Protein AF-A0A7F8RBN4-F1 (afdb_monomer_lite)

Secondary structure (DSSP, 8-state):
--SS-----B-TT-PBP-SS-GGGHHHHHHHHHH-PPPSS-HHHHHHHHHHTT-HHHHHHHHTSHHHHIIIIIIHHHHTTSTTHHHHHHHHHHHHHHHTTT-SEEEEEEEE-SSHHHHHHHHHHHHHHHHTT--EEEE----SS--HHHHHHHHHHHHHHTT-EEEEEE---TTS-GGGTTTEEEEEEE--

Foldseek 3Di:
DVPDPPDFDADPVRDGDDPDDCPLVVQVVCCVVPVDHDPPPLVVNLVVCVVVVVVVNNVVSCPDCVNVCVPPPLVVQQVQKPCSVVLLVVQVVQFVVQCVVNQKGKAKEFEDADPVSVVVCVVVVVLCVVVVHDYRYIDNGDDDDDPVSSQVVSCVVNVVVVWDKDKDFDDDPSDDPVRSVGMMMIMTGDD

Radius of gyration: 22.97 Å; chains: 1; bounding box: 67×28×57 Å

InterPro domains:
  IPR003131 Potassium channel tetramerisation-type BTB domain [PF02214] (6-57)
  IPR011333 SKP1/BTB/POZ domain superfamily [G3DSA:3.30.710.10] (1-67)
  IPR011333 SKP1/BTB/POZ domain superfamily [SSF54695] (7-66)
  IPR057890 KCTD7/14, C-terminal domain [PF25611] (72-190)

Sequence (191 aa):
MFSTSAKACMDAEGRFFIDRPGTYFGPILDYLRSERLPTHHIPEVYREAQFYAIKPLVKLLEDMPQIFGEQVARKQFLLRVPGYGENLELMVRLARAEAVAARRSMVLVCTVRTEEDAARCADALRLLEAEKRSVVKFGPWKAAPQVKDLLDCVKMDITAQGYQVYYEPYSERTLRAKYFSYFYTFVFIWW

Organism: Leptonychotes weddellii (NCBI:txid9713)

pLDDT: mean 92.1, std 8.41, range [61.09, 98.5]

Structure (mmCIF, N/CA/C/O backbone):
data_AF-A0A7F8RBN4-F1
#
_entry.id   AF-A0A7F8RBN4-F1
#
loop_
_atom_site.group_PDB
_atom_site.id
_atom_site.type_symbol
_atom_site.label_atom_id
_atom_site.label_alt_id
_atom_site.label_comp_id
_atom_site.label_asym_id
_atom_site.label_entity_id
_atom_site.label_seq_id
_atom_site.pdbx_PDB_ins_code
_atom_site.Cartn_x
_atom_site.Cartn_y
_atom_site.Cartn_z
_atom_site.occupancy
_atom_site.B_iso_or_equiv
_atom_site.auth_seq_id
_atom_site.auth_comp_id
_atom_site.auth_asym_id
_atom_site.auth_atom_id
_atom_site.pdbx_PDB_model_num
ATOM 1 N N . MET A 1 1 ? -24.147 10.450 20.726 1.00 73.31 1 MET A N 1
ATOM 2 C CA . MET A 1 1 ? -25.279 9.630 20.240 1.00 73.31 1 MET A CA 1
ATOM 3 C C . MET A 1 1 ? -26.195 9.255 21.396 1.00 73.31 1 MET A C 1
ATOM 5 O O . MET A 1 1 ? -27.271 9.817 21.460 1.00 73.31 1 MET A O 1
ATOM 9 N N . PHE A 1 2 ? -25.766 8.409 22.340 1.00 79.38 2 PHE A N 1
ATOM 10 C CA . PHE A 1 2 ? -26.646 7.898 23.410 1.00 79.38 2 PHE A CA 1
ATOM 11 C C . PHE A 1 2 ? -26.767 8.777 24.671 1.00 79.38 2 PHE A C 1
ATOM 13 O O . PHE A 1 2 ? -27.599 8.502 25.523 1.00 79.38 2 PHE A O 1
ATOM 20 N N . SER A 1 3 ? -25.955 9.829 24.802 1.00 76.31 3 SER A N 1
ATOM 21 C CA . SER A 1 3 ? -25.941 10.748 25.957 1.00 76.31 3 SER A CA 1
ATOM 22 C C . SER A 1 3 ? -26.438 12.164 25.635 1.00 76.31 3 SER A C 1
ATOM 24 O O . SER A 1 3 ? -26.505 13.023 26.506 1.00 76.31 3 SER A O 1
ATOM 26 N N . THR A 1 4 ? -26.760 12.427 24.370 1.00 65.44 4 THR A N 1
ATOM 27 C CA . THR A 1 4 ? -27.135 13.745 23.843 1.00 65.44 4 THR A CA 1
ATOM 28 C C . THR A 1 4 ? -28.563 13.699 23.316 1.00 65.44 4 THR A C 1
ATOM 30 O O . THR A 1 4 ? -28.897 12.738 22.633 1.00 65.44 4 THR A O 1
ATOM 33 N N . SER A 1 5 ? -29.356 14.763 23.501 1.00 61.09 5 SER A N 1
ATOM 34 C CA . SER A 1 5 ? -30.729 14.915 22.959 1.00 61.09 5 SER A CA 1
ATOM 35 C C . SER A 1 5 ? -30.819 14.961 21.415 1.00 61.09 5 SER A C 1
ATOM 37 O O . SER A 1 5 ? -31.846 15.351 20.855 1.00 61.09 5 SER A O 1
ATOM 39 N N . ALA A 1 6 ? -29.747 14.615 20.698 1.00 65.81 6 ALA A N 1
ATOM 40 C CA . ALA A 1 6 ? -29.763 14.526 19.246 1.00 65.81 6 ALA A CA 1
ATOM 41 C C . ALA A 1 6 ? -30.801 13.479 18.815 1.00 65.81 6 ALA A C 1
ATOM 43 O O . ALA A 1 6 ? -30.812 12.371 19.352 1.00 65.81 6 ALA A O 1
ATOM 44 N N . LYS A 1 7 ? -31.671 13.829 17.857 1.00 66.94 7 LYS A N 1
ATOM 45 C CA . LYS A 1 7 ? -32.681 12.909 17.319 1.00 66.94 7 LYS A CA 1
ATOM 46 C C . LYS A 1 7 ? -31.978 11.718 16.676 1.00 66.94 7 LYS A C 1
ATOM 48 O O . LYS A 1 7 ? -31.454 11.826 15.570 1.00 66.94 7 LYS A O 1
ATOM 53 N N . ALA A 1 8 ? -31.947 10.601 17.389 1.00 76.38 8 ALA A N 1
ATOM 54 C CA . ALA A 1 8 ? -31.508 9.342 16.829 1.00 76.38 8 ALA A CA 1
ATOM 55 C C . ALA A 1 8 ? -32.588 8.797 15.892 1.00 76.38 8 ALA A C 1
ATOM 57 O O . ALA A 1 8 ? -33.781 8.902 16.182 1.00 76.38 8 ALA A O 1
ATOM 58 N N . CYS A 1 9 ? -32.166 8.218 14.772 1.00 85.50 9 CYS A N 1
ATOM 59 C CA . CYS A 1 9 ? -33.066 7.460 13.920 1.00 85.50 9 CYS A CA 1
ATOM 60 C C . CYS A 1 9 ? -33.403 6.151 14.640 1.00 85.50 9 CYS A C 1
ATOM 62 O O . CYS A 1 9 ? -32.499 5.392 14.998 1.00 85.50 9 CYS A O 1
ATOM 64 N N . MET A 1 10 ? -34.689 5.936 14.894 1.00 89.75 10 MET A N 1
ATOM 65 C CA . MET A 1 10 ? -35.215 4.710 15.477 1.00 89.75 10 MET A CA 1
ATOM 66 C C . MET A 1 10 ? -36.243 4.103 14.533 1.00 89.75 10 MET A C 1
ATOM 68 O O . MET A 1 10 ? -36.952 4.836 13.840 1.00 89.75 10 MET A O 1
ATOM 72 N N . ASP A 1 11 ? -36.324 2.778 14.516 1.00 91.81 11 ASP A N 1
ATOM 73 C CA . ASP A 1 11 ? -37.422 2.072 13.860 1.00 91.81 11 ASP A CA 1
ATOM 74 C C . ASP A 1 11 ? -38.683 2.012 14.742 1.00 91.81 11 ASP A C 1
ATOM 76 O O . ASP A 1 11 ? -38.726 2.564 15.845 1.00 91.81 11 ASP A O 1
ATOM 80 N N . ALA A 1 12 ? -39.732 1.353 14.240 1.00 93.44 12 ALA A N 1
ATOM 81 C CA . ALA A 1 12 ? -41.009 1.210 14.939 1.00 93.44 12 ALA A CA 1
ATOM 82 C C . ALA A 1 12 ? -40.890 0.428 16.261 1.00 93.44 12 ALA A C 1
ATOM 84 O O . ALA A 1 12 ? -41.723 0.599 17.150 1.00 93.44 12 ALA A O 1
ATOM 85 N N . GLU A 1 13 ? -39.842 -0.386 16.416 1.00 94.81 13 GLU A N 1
ATOM 86 C CA . GLU A 1 13 ? -39.552 -1.140 17.636 1.00 94.81 13 GLU A CA 1
ATOM 87 C C . GLU A 1 13 ? -38.637 -0.372 18.611 1.00 94.81 13 GLU A C 1
ATOM 89 O O . GLU A 1 13 ? -38.268 -0.901 19.660 1.00 94.81 13 GLU A O 1
ATOM 94 N N . GLY A 1 14 ? -38.261 0.872 18.292 1.00 88.94 14 GLY A N 1
ATOM 95 C CA . GLY A 1 14 ? -37.404 1.709 19.134 1.00 88.94 14 GLY A CA 1
ATOM 96 C C . GLY A 1 14 ? -35.918 1.342 19.080 1.00 88.94 14 GLY A C 1
ATOM 97 O O . GLY A 1 14 ? -35.145 1.775 19.939 1.00 88.94 14 GLY A O 1
ATOM 98 N N . ARG A 1 15 ? -35.485 0.548 18.094 1.00 91.12 15 ARG A N 1
ATOM 99 C CA . ARG A 1 15 ? -34.070 0.199 17.911 1.00 91.12 15 ARG A CA 1
ATOM 100 C C . ARG A 1 15 ? -33.356 1.331 17.187 1.00 91.12 15 ARG A C 1
ATOM 102 O O . ARG A 1 15 ? -33.867 1.888 16.221 1.00 91.12 15 ARG A O 1
ATOM 109 N N . PHE A 1 16 ? -32.148 1.651 17.641 1.00 90.38 16 PHE A N 1
ATOM 110 C CA . PHE A 1 16 ? -31.315 2.677 17.023 1.00 90.38 16 PHE A CA 1
ATOM 111 C C . PHE A 1 16 ? -30.752 2.197 15.687 1.00 90.38 16 PHE A C 1
ATOM 113 O O . PHE A 1 16 ? -30.139 1.132 15.615 1.00 90.38 16 PHE A O 1
ATOM 120 N N . PHE A 1 17 ? -30.887 3.026 14.657 1.00 90.25 17 PHE A N 1
ATOM 121 C CA . PHE A 1 17 ? -30.222 2.814 13.381 1.00 90.25 17 PHE A CA 1
ATOM 122 C C . PHE A 1 17 ? -28.859 3.514 13.353 1.00 90.25 17 PHE A C 1
ATOM 124 O O . PHE A 1 17 ? -28.731 4.692 13.698 1.00 90.25 17 PHE A O 1
ATOM 131 N N . ILE A 1 18 ? -27.842 2.778 12.909 1.00 90.44 18 ILE A N 1
ATOM 132 C CA . ILE A 1 18 ? -26.495 3.281 12.645 1.00 90.44 18 ILE A CA 1
ATOM 133 C C . ILE A 1 18 ? -26.142 2.850 11.224 1.00 90.44 18 ILE A C 1
ATOM 135 O O . ILE A 1 18 ? -26.094 1.656 10.940 1.00 90.44 18 ILE A O 1
ATOM 139 N N . ASP A 1 19 ? -25.871 3.817 10.349 1.00 90.75 19 ASP A N 1
ATOM 140 C CA . ASP A 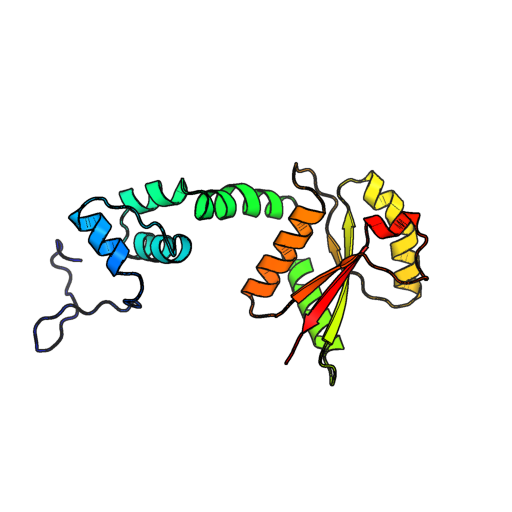1 19 ? -25.502 3.574 8.949 1.00 90.75 19 ASP A CA 1
ATOM 141 C C . ASP A 1 19 ? -24.037 3.118 8.823 1.00 90.75 19 ASP A C 1
ATOM 143 O O . ASP A 1 19 ? -23.160 3.828 8.323 1.00 90.75 19 ASP A O 1
ATOM 147 N N . ARG A 1 20 ? -23.739 1.949 9.398 1.00 91.31 20 ARG A N 1
ATOM 148 C CA . ARG A 1 20 ? -22.423 1.304 9.379 1.00 91.31 20 ARG A CA 1
ATOM 149 C C . ARG A 1 20 ? -22.557 -0.213 9.305 1.00 91.31 20 ARG A C 1
ATOM 151 O O . ARG A 1 20 ? -23.496 -0.779 9.865 1.00 91.31 20 ARG A O 1
ATOM 158 N N . PRO A 1 21 ? -21.588 -0.902 8.678 1.00 90.69 21 PRO A N 1
ATOM 159 C CA . PRO A 1 21 ? -21.547 -2.356 8.702 1.00 90.69 21 PRO A CA 1
ATOM 160 C C . PRO A 1 21 ? -21.347 -2.868 10.136 1.00 90.69 21 PRO A C 1
ATOM 162 O O . PRO A 1 21 ? -20.389 -2.506 10.817 1.00 90.69 21 PRO A O 1
ATOM 165 N N . GLY A 1 22 ? -22.231 -3.760 10.586 1.00 93.69 22 GLY A N 1
ATOM 166 C CA . GLY A 1 22 ? -22.187 -4.319 11.943 1.00 93.69 22 GLY A CA 1
ATOM 167 C C . GLY A 1 22 ? -21.024 -5.284 12.209 1.00 93.69 22 GLY A C 1
ATOM 168 O O . GLY A 1 22 ? -20.757 -5.600 13.367 1.00 93.69 22 GLY A O 1
ATOM 169 N N . THR A 1 23 ? -20.309 -5.733 11.170 1.00 96.31 23 THR A N 1
ATOM 170 C CA . THR A 1 23 ? -19.274 -6.785 11.229 1.00 96.31 23 THR A CA 1
ATOM 171 C C . THR A 1 23 ? -18.218 -6.548 12.309 1.00 96.31 23 THR A C 1
ATOM 173 O O . THR A 1 23 ? -17.830 -7.482 13.005 1.00 96.31 23 THR A O 1
ATOM 176 N N . TYR A 1 24 ? -17.777 -5.300 12.483 1.00 96.62 24 TYR A N 1
ATOM 177 C CA . TYR A 1 24 ? -16.719 -4.936 13.434 1.00 96.62 24 TYR A CA 1
ATOM 178 C C . TYR A 1 24 ? -17.238 -4.166 14.650 1.00 96.62 24 TYR A C 1
ATOM 180 O O . TYR A 1 24 ? -16.449 -3.658 15.444 1.00 96.62 24 TYR A O 1
ATOM 188 N N . PHE A 1 25 ? -18.560 -4.110 14.841 1.00 96.50 25 PHE A N 1
ATOM 189 C CA . PHE A 1 25 ? -19.148 -3.456 16.008 1.00 96.50 25 PHE A CA 1
ATOM 190 C C . PHE A 1 25 ? -19.000 -4.290 17.291 1.00 96.50 25 PHE A C 1
ATOM 192 O O . PHE A 1 25 ? -18.919 -3.728 18.378 1.00 96.50 25 PHE A O 1
ATOM 199 N N . GLY A 1 26 ? -18.897 -5.620 17.181 1.00 96.81 26 GLY A N 1
ATOM 200 C CA . GLY A 1 26 ? -18.664 -6.509 18.329 1.00 96.81 26 GLY A CA 1
ATOM 201 C C . GLY A 1 26 ? -17.418 -6.126 19.144 1.00 96.81 26 GLY A C 1
ATOM 202 O O . GLY A 1 26 ? -17.557 -5.802 20.320 1.00 96.81 26 GLY A O 1
ATOM 203 N N . PRO A 1 27 ? -16.223 -6.049 18.526 1.00 97.19 27 PRO A N 1
ATOM 204 C CA . PRO A 1 27 ? -15.009 -5.596 19.210 1.00 97.19 27 PRO A CA 1
ATOM 205 C C . PRO A 1 27 ? -15.109 -4.189 19.817 1.00 97.19 27 PRO A C 1
ATOM 207 O O . PRO A 1 27 ? -14.557 -3.938 20.887 1.00 97.19 27 PRO A O 1
ATOM 210 N N . ILE A 1 28 ? -15.835 -3.274 19.163 1.00 97.62 28 ILE A N 1
ATOM 211 C CA . ILE A 1 28 ? -16.102 -1.933 19.705 1.00 97.62 28 ILE A CA 1
ATOM 212 C C . ILE A 1 28 ? -16.901 -2.035 21.007 1.00 97.62 28 ILE A C 1
ATOM 214 O O . ILE A 1 28 ? -16.567 -1.394 22.003 1.00 97.62 28 ILE A O 1
ATOM 218 N N . LEU A 1 29 ? -17.943 -2.861 21.011 1.00 96.94 29 LEU A N 1
ATOM 219 C CA . LEU A 1 29 ? -18.803 -3.062 22.166 1.00 96.94 29 LEU A CA 1
ATOM 220 C C . LEU A 1 29 ? -18.076 -3.774 23.315 1.00 96.94 29 LEU A C 1
ATOM 222 O O . LEU A 1 29 ? -18.268 -3.403 24.472 1.00 96.94 29 LEU A O 1
ATOM 226 N N . ASP A 1 30 ? -17.219 -4.748 23.010 1.00 97.81 30 ASP A N 1
ATOM 227 C CA . ASP A 1 30 ? -16.403 -5.449 24.007 1.00 97.81 30 ASP A CA 1
ATOM 228 C C . ASP A 1 30 ? -15.430 -4.499 24.711 1.00 97.81 30 ASP A C 1
ATOM 230 O O . ASP A 1 30 ? -15.314 -4.538 25.941 1.00 97.81 30 ASP A O 1
ATOM 234 N N . TYR A 1 31 ? -14.799 -3.592 23.959 1.00 98.06 31 TYR A N 1
ATOM 235 C CA . TYR A 1 31 ? -13.970 -2.538 24.535 1.00 98.06 31 TYR A CA 1
ATOM 236 C C . TYR A 1 31 ? -14.783 -1.608 25.443 1.00 98.06 31 TYR A C 1
ATOM 238 O O . TYR A 1 31 ? -14.384 -1.352 26.574 1.00 98.06 31 TYR A O 1
ATOM 246 N N . LEU A 1 32 ? -15.956 -1.144 24.999 1.00 96.81 32 LEU A N 1
ATOM 247 C CA . LEU A 1 32 ? -16.808 -0.261 25.808 1.00 96.81 32 LEU A CA 1
ATOM 248 C C . LEU A 1 32 ? -17.330 -0.929 27.092 1.00 96.81 32 LEU A C 1
ATOM 250 O O . LEU A 1 32 ? -17.622 -0.234 28.062 1.00 96.81 32 LEU A O 1
ATOM 254 N N . ARG A 1 33 ? -17.473 -2.260 27.100 1.00 97.38 33 ARG A N 1
ATOM 255 C CA . ARG A 1 33 ? -17.970 -3.030 28.253 1.00 97.38 33 ARG A CA 1
ATOM 256 C C . ARG A 1 33 ? -16.884 -3.461 29.229 1.00 97.38 33 ARG A C 1
ATOM 258 O O . ARG A 1 33 ? -17.168 -3.586 30.415 1.00 97.38 33 ARG A O 1
ATOM 265 N N . SER A 1 34 ? -15.697 -3.784 28.724 1.00 97.31 34 SER A N 1
ATOM 266 C CA . SER A 1 34 ? -14.679 -4.520 29.487 1.00 97.31 34 SER A CA 1
ATOM 267 C C . SER A 1 34 ? -13.247 -4.049 29.248 1.00 97.31 34 SER A C 1
ATOM 269 O O . SER A 1 34 ? -12.316 -4.681 29.735 1.00 97.31 34 SER A O 1
ATOM 271 N N . GLU A 1 35 ? -13.061 -2.988 28.458 1.00 96.50 35 GLU A N 1
ATOM 272 C CA . GLU A 1 35 ? -11.758 -2.479 28.005 1.00 96.50 35 GLU A CA 1
ATOM 273 C C . GLU A 1 35 ? -10.917 -3.519 27.241 1.00 96.50 35 GLU A C 1
ATOM 275 O O . GLU A 1 35 ? -9.729 -3.326 26.983 1.00 96.50 35 GLU A O 1
ATOM 280 N N . ARG A 1 36 ? -11.541 -4.624 26.811 1.00 97.00 36 ARG A N 1
ATOM 281 C CA . ARG A 1 36 ? -10.884 -5.676 26.040 1.00 97.00 36 ARG A CA 1
ATOM 282 C C . ARG A 1 36 ? -10.507 -5.164 24.653 1.00 97.00 36 ARG A C 1
ATOM 284 O O . ARG A 1 36 ? -11.360 -4.726 23.884 1.00 97.00 36 ARG A O 1
ATOM 291 N N . LEU A 1 37 ? -9.224 -5.275 24.321 1.00 96.88 37 LEU A N 1
ATOM 292 C CA . LEU A 1 37 ? -8.701 -4.891 23.014 1.00 96.88 37 LEU A CA 1
ATOM 293 C C . LEU A 1 37 ? -8.951 -5.971 21.946 1.00 96.88 37 LEU A C 1
ATOM 295 O O . LEU A 1 37 ? -8.924 -7.167 22.261 1.00 96.88 37 LEU A O 1
ATOM 299 N N . PRO A 1 38 ? -9.165 -5.574 20.677 1.00 96.25 38 PRO A N 1
ATOM 300 C CA . PRO A 1 38 ? -9.261 -6.517 19.572 1.00 96.25 38 PRO A CA 1
ATOM 301 C C . PRO A 1 38 ? -7.915 -7.212 19.331 1.00 96.25 38 PRO A C 1
ATOM 303 O O . PRO A 1 38 ? -6.857 -6.596 19.431 1.00 96.25 38 PRO A O 1
ATOM 306 N N . THR A 1 39 ? -7.957 -8.491 18.960 1.00 94.81 39 THR A N 1
ATOM 307 C CA . THR A 1 39 ? -6.771 -9.279 18.561 1.00 94.81 39 THR A CA 1
ATOM 308 C C . THR A 1 39 ? -6.746 -9.604 17.067 1.00 94.81 39 THR A C 1
ATOM 310 O O . THR A 1 39 ? -5.746 -10.095 16.549 1.00 94.81 39 THR A O 1
ATOM 313 N N . HIS A 1 40 ? -7.841 -9.324 16.362 1.00 94.81 40 HIS A N 1
ATOM 314 C CA . HIS A 1 40 ? -8.027 -9.582 14.938 1.00 94.81 40 HIS A CA 1
ATOM 315 C C . HIS A 1 40 ? -8.669 -8.362 14.280 1.00 94.81 40 HIS A C 1
ATOM 317 O O . HIS A 1 40 ? -9.310 -7.562 14.959 1.00 94.81 40 HIS A O 1
ATOM 323 N N . HIS A 1 41 ? -8.510 -8.238 12.960 1.00 96.00 41 HIS A N 1
ATOM 324 C CA . HIS A 1 41 ? -9.122 -7.162 12.169 1.00 96.00 41 HIS A CA 1
ATOM 325 C C . HIS A 1 41 ? -8.806 -5.753 12.704 1.00 96.00 41 HIS A C 1
ATOM 327 O O . HIS A 1 41 ? -9.662 -4.871 12.748 1.00 96.00 41 HIS A O 1
ATOM 333 N N . ILE A 1 42 ? -7.567 -5.555 13.170 1.00 97.19 42 ILE A N 1
ATOM 334 C CA . ILE A 1 42 ? -7.120 -4.304 13.797 1.00 97.19 42 ILE A CA 1
ATOM 335 C C . ILE A 1 42 ? -7.363 -3.086 12.886 1.00 97.19 42 ILE A C 1
ATOM 337 O O . ILE A 1 42 ? -7.932 -2.109 13.374 1.00 97.19 42 ILE A O 1
ATOM 341 N N . PRO A 1 43 ? -7.024 -3.112 11.576 1.00 96.38 43 PRO A N 1
ATOM 342 C CA . PRO A 1 43 ? -7.296 -1.982 10.684 1.00 96.38 43 PRO A CA 1
ATOM 343 C C . PRO A 1 43 ? -8.787 -1.663 10.531 1.00 96.38 43 PRO A C 1
ATOM 345 O O . PRO A 1 43 ? -9.174 -0.499 10.428 1.00 96.38 43 PRO A O 1
ATOM 348 N N . GLU A 1 44 ? -9.645 -2.679 10.502 1.00 96.94 44 GLU A N 1
ATOM 349 C CA . GLU A 1 44 ? -11.091 -2.512 10.406 1.00 96.94 44 GLU A CA 1
ATOM 350 C C . GLU A 1 44 ? -11.679 -1.934 11.693 1.00 96.94 44 GLU A C 1
ATOM 352 O O . GLU A 1 44 ? -12.406 -0.942 11.642 1.00 96.94 44 GLU A O 1
ATOM 357 N N . VAL A 1 45 ? -11.304 -2.489 12.848 1.00 97.62 45 VAL A N 1
ATOM 358 C CA . VAL A 1 45 ? -11.753 -1.993 14.155 1.00 97.62 45 VAL A CA 1
ATOM 359 C C . VAL A 1 45 ? -11.242 -0.574 14.407 1.00 97.62 45 VAL A C 1
ATOM 361 O O . VAL A 1 45 ? -11.984 0.246 14.939 1.00 97.62 45 VAL A O 1
ATOM 364 N N . TYR A 1 46 ? -10.025 -0.239 13.969 1.00 97.69 46 TYR A N 1
ATOM 365 C CA . TYR A 1 46 ? -9.495 1.123 14.045 1.00 97.69 46 TYR A CA 1
ATOM 366 C C . TYR A 1 46 ? -10.370 2.129 13.284 1.00 97.69 46 TYR A C 1
ATOM 368 O O . TYR A 1 46 ? -10.735 3.164 13.843 1.00 97.69 46 TYR A O 1
ATOM 376 N N . ARG A 1 47 ? -10.791 1.800 12.052 1.00 97.00 47 ARG A N 1
ATOM 377 C CA . ARG A 1 47 ? -11.710 2.645 11.265 1.00 97.00 47 ARG A CA 1
ATOM 378 C C . ARG A 1 47 ? -13.059 2.837 11.958 1.00 97.00 47 ARG A C 1
ATOM 380 O O . ARG A 1 47 ? -13.586 3.948 11.971 1.00 97.00 47 ARG A O 1
ATOM 387 N N . GLU A 1 48 ? -13.613 1.783 12.556 1.00 97.38 48 GLU A N 1
ATOM 388 C CA . GLU A 1 48 ? -14.851 1.903 13.332 1.00 97.38 48 GLU A CA 1
ATOM 389 C C . GLU A 1 48 ? -14.652 2.741 14.604 1.00 97.38 48 GLU A C 1
ATOM 391 O O . GLU A 1 48 ? -15.458 3.624 14.889 1.00 97.38 48 GLU A O 1
ATOM 396 N N . ALA A 1 49 ? -13.559 2.548 15.345 1.00 97.38 49 ALA A N 1
ATOM 397 C CA . ALA A 1 49 ? -13.260 3.321 16.551 1.00 97.38 49 ALA A CA 1
ATOM 398 C C . ALA A 1 49 ? -13.127 4.825 16.255 1.00 97.38 49 ALA A C 1
ATOM 400 O O . ALA A 1 49 ? -13.605 5.651 17.038 1.00 97.38 49 ALA A O 1
ATOM 401 N N . GLN A 1 50 ? -12.532 5.180 15.109 1.00 96.94 50 GLN A N 1
ATOM 402 C CA . GLN A 1 50 ? -12.482 6.556 14.612 1.00 96.94 50 GLN A CA 1
ATOM 403 C C . GLN A 1 50 ? -13.881 7.093 14.288 1.00 96.94 50 GLN A C 1
ATOM 405 O O . GLN A 1 50 ? -14.220 8.191 14.727 1.00 96.94 50 GLN A O 1
ATOM 410 N N . PHE A 1 51 ? -14.706 6.314 13.578 1.00 95.31 51 PHE A N 1
ATOM 411 C CA . PHE A 1 51 ? -16.082 6.695 13.242 1.00 95.31 51 PHE A CA 1
ATOM 412 C C . PHE A 1 51 ? -16.927 6.974 14.495 1.00 95.31 51 PHE A C 1
ATOM 414 O O . PHE A 1 51 ? -17.580 8.012 14.588 1.00 95.31 51 PHE A O 1
ATOM 421 N N . TYR A 1 52 ? -16.867 6.089 15.493 1.00 94.56 52 TYR A N 1
ATOM 422 C CA . TYR A 1 52 ? -17.570 6.261 16.770 1.00 94.56 52 TYR A CA 1
ATOM 423 C C . TYR A 1 52 ? -16.893 7.270 17.715 1.00 94.56 52 TYR A C 1
ATOM 425 O O . TYR A 1 52 ? -17.390 7.506 18.817 1.00 94.56 52 TYR A O 1
ATOM 433 N N . ALA A 1 53 ? -15.771 7.868 17.301 1.00 95.19 53 ALA A N 1
ATOM 434 C CA . ALA A 1 53 ? -14.977 8.822 18.070 1.00 95.19 53 ALA A CA 1
ATOM 435 C C . ALA A 1 53 ? -14.549 8.311 19.464 1.00 95.19 53 ALA A C 1
ATOM 437 O O . ALA A 1 53 ? -14.465 9.082 20.427 1.00 95.19 53 ALA A O 1
ATOM 438 N N . ILE A 1 54 ? -14.228 7.018 19.582 1.00 96.56 54 ILE A N 1
ATOM 439 C CA . ILE A 1 54 ? -13.784 6.383 20.833 1.00 96.56 54 ILE A CA 1
ATOM 440 C C . ILE A 1 54 ? -12.288 6.654 21.018 1.00 96.56 54 ILE A C 1
ATOM 442 O O . ILE A 1 54 ? -11.436 5.794 20.805 1.00 96.56 54 ILE A O 1
ATOM 446 N N . LYS A 1 55 ? -11.960 7.895 21.396 1.00 97.12 55 LYS A N 1
ATOM 447 C CA . LYS A 1 55 ? -10.575 8.393 21.472 1.00 97.12 55 LYS A CA 1
ATOM 448 C C . LYS A 1 55 ? -9.614 7.492 22.270 1.00 97.12 55 LYS A C 1
ATOM 450 O O . LYS A 1 55 ? -8.492 7.322 21.800 1.00 97.12 55 LYS A O 1
ATOM 455 N N . PRO A 1 56 ? -9.989 6.920 23.434 1.00 97.75 56 PRO A N 1
ATOM 456 C CA . PRO A 1 56 ? -9.093 6.026 24.170 1.00 97.75 56 PRO A CA 1
ATOM 457 C C . PRO A 1 56 ? -8.719 4.768 23.375 1.00 97.75 56 PRO A C 1
ATOM 459 O O . PRO A 1 56 ? -7.542 4.430 23.297 1.00 97.75 56 PRO A O 1
ATOM 462 N N . LEU A 1 57 ? -9.691 4.138 22.706 1.00 97.94 57 LEU A N 1
ATOM 463 C CA . LEU A 1 57 ? -9.443 2.974 21.854 1.00 97.94 57 LEU A CA 1
ATOM 464 C C . LEU A 1 57 ? -8.583 3.341 20.646 1.00 97.94 57 LEU A C 1
ATOM 466 O O . LEU A 1 57 ? -7.626 2.640 20.353 1.00 97.94 57 LEU A O 1
ATOM 470 N N . VAL A 1 58 ? -8.889 4.456 19.973 1.00 98.06 58 VAL A N 1
ATOM 471 C CA . VAL A 1 58 ? -8.115 4.942 18.817 1.00 98.06 58 VAL A CA 1
ATOM 472 C C . VAL A 1 58 ? -6.629 5.057 19.164 1.00 98.06 58 VAL A C 1
ATOM 474 O O . VAL A 1 58 ? -5.807 4.522 18.428 1.00 98.06 58 VAL A O 1
ATOM 477 N N . LYS A 1 59 ? -6.293 5.656 20.314 1.00 97.62 59 LYS A N 1
ATOM 478 C CA . LYS A 1 59 ? -4.900 5.781 20.774 1.00 97.62 59 LYS A CA 1
ATOM 479 C C . LYS A 1 59 ? -4.236 4.426 21.020 1.00 97.62 59 LYS A C 1
ATOM 481 O O . LYS A 1 59 ? -3.125 4.203 20.566 1.00 97.62 59 LYS A O 1
ATOM 486 N N . LEU A 1 60 ? -4.928 3.505 21.695 1.00 97.69 60 LEU A N 1
ATOM 487 C CA . LEU A 1 60 ? -4.395 2.162 21.959 1.00 97.69 60 LEU A CA 1
ATOM 488 C C . LEU A 1 60 ? -4.146 1.375 20.666 1.00 97.69 60 LEU A C 1
ATOM 490 O O . LEU A 1 60 ? -3.188 0.613 20.579 1.00 97.69 60 LEU A O 1
ATOM 494 N N . LEU A 1 61 ? -5.005 1.554 19.660 1.00 97.69 61 LEU A N 1
ATOM 495 C CA . LEU A 1 61 ? -4.849 0.915 18.357 1.00 97.69 61 LEU A CA 1
ATOM 496 C C . LEU A 1 61 ? -3.735 1.558 17.523 1.00 97.69 61 LEU A C 1
ATOM 498 O O . LEU A 1 61 ? -3.073 0.840 16.783 1.00 97.69 61 LEU A O 1
ATOM 502 N N . GLU A 1 62 ? -3.495 2.867 17.648 1.00 96.50 62 GLU A N 1
ATOM 503 C CA . GLU A 1 62 ? -2.387 3.567 16.975 1.00 96.50 62 GLU A CA 1
ATOM 504 C C . GLU A 1 62 ? -1.015 3.024 17.370 1.00 96.50 62 GLU A C 1
ATOM 506 O O . GLU A 1 62 ? -0.127 2.966 16.520 1.00 96.50 62 GLU A O 1
ATOM 511 N N . ASP A 1 63 ? -0.875 2.553 18.608 1.00 95.69 63 ASP A N 1
ATOM 512 C CA . ASP A 1 63 ? 0.347 1.924 19.112 1.00 95.69 63 ASP A CA 1
ATOM 513 C C . ASP A 1 63 ? 0.495 0.453 18.674 1.00 95.69 63 ASP A C 1
ATOM 515 O O . ASP A 1 63 ? 1.563 -0.145 18.829 1.00 95.69 63 ASP A O 1
ATOM 519 N N . MET A 1 64 ? -0.551 -0.163 18.105 1.00 95.81 64 MET A N 1
A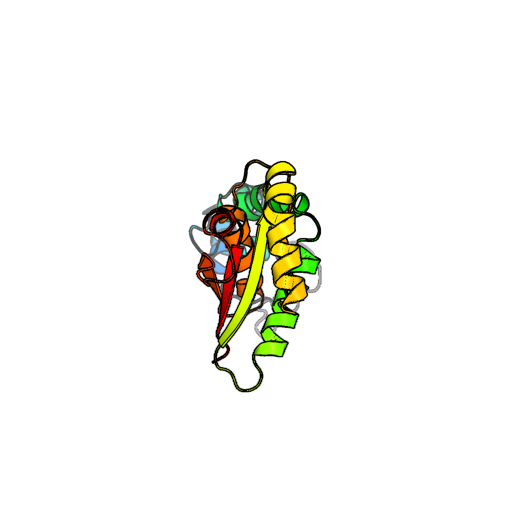TOM 520 C CA . MET A 1 64 ? -0.464 -1.545 17.634 1.00 95.81 64 MET A CA 1
ATOM 521 C C . MET A 1 64 ? 0.380 -1.647 16.355 1.00 95.81 64 MET A C 1
ATOM 523 O O . MET A 1 64 ? 0.248 -0.801 15.463 1.00 95.81 64 MET A O 1
ATOM 527 N N . PRO A 1 65 ? 1.184 -2.719 16.187 1.00 94.50 65 PRO A N 1
ATOM 528 C CA . PRO A 1 65 ? 2.121 -2.852 15.070 1.00 94.50 65 PRO A CA 1
ATOM 529 C C . PRO A 1 65 ? 1.505 -2.644 13.682 1.00 94.50 65 PRO A C 1
ATOM 531 O O . PRO A 1 65 ? 2.153 -2.080 12.804 1.00 94.50 65 PRO A O 1
ATOM 534 N N . GLN A 1 66 ? 0.258 -3.073 13.473 1.00 94.19 66 GLN A N 1
ATOM 535 C CA . GLN A 1 66 ? -0.437 -2.960 12.190 1.00 94.19 66 GLN A CA 1
ATOM 536 C C . GLN A 1 66 ? -0.770 -1.505 11.834 1.00 94.19 66 GLN A C 1
ATOM 538 O O . GLN A 1 66 ? -0.676 -1.130 10.668 1.00 94.19 66 GLN A O 1
ATOM 543 N N . ILE A 1 67 ? -1.155 -0.687 12.818 1.00 96.06 67 ILE A N 1
ATOM 544 C CA . ILE A 1 67 ? -1.505 0.721 12.592 1.00 96.06 67 ILE A CA 1
ATOM 545 C C . ILE A 1 67 ? -0.246 1.577 12.619 1.00 96.06 67 ILE A C 1
ATOM 547 O O . ILE A 1 67 ? -0.017 2.342 11.683 1.00 96.06 67 ILE A O 1
ATOM 551 N N . PHE A 1 68 ? 0.606 1.399 13.630 1.00 95.31 68 PHE A N 1
ATOM 552 C CA . PHE A 1 68 ? 1.875 2.109 13.739 1.00 95.31 68 PHE A CA 1
ATOM 553 C C . PHE A 1 68 ? 2.766 1.856 12.517 1.00 95.31 68 PHE A C 1
ATOM 555 O O . PHE A 1 68 ? 3.269 2.790 11.889 1.00 95.31 68 PHE A O 1
ATOM 562 N N . GLY A 1 69 ? 2.933 0.585 12.141 1.00 94.75 69 GLY A N 1
ATOM 563 C CA . GLY A 1 69 ? 3.753 0.181 11.003 1.00 94.75 69 GLY A CA 1
ATOM 564 C C . GLY A 1 69 ? 3.267 0.793 9.691 1.00 94.75 69 GLY A C 1
ATOM 565 O O . GLY A 1 69 ? 4.079 1.283 8.911 1.00 94.75 69 GLY A O 1
ATOM 566 N N . GLU A 1 70 ? 1.954 0.847 9.468 1.00 94.38 70 GLU A N 1
ATOM 567 C CA . GLU A 1 70 ? 1.381 1.472 8.274 1.00 94.38 70 GLU A CA 1
ATOM 568 C C . GLU A 1 70 ? 1.514 3.002 8.304 1.00 94.38 70 GLU A C 1
ATOM 570 O O . GLU A 1 70 ? 2.052 3.607 7.376 1.00 94.38 70 GLU A O 1
ATOM 575 N N . GLN A 1 71 ? 1.031 3.646 9.370 1.00 90.56 71 GLN A N 1
ATOM 576 C CA . GLN A 1 71 ? 0.881 5.102 9.426 1.00 90.56 71 GLN A CA 1
ATOM 577 C C . GLN A 1 71 ? 2.204 5.833 9.658 1.00 90.56 71 GLN A C 1
ATOM 579 O O . GLN A 1 71 ? 2.419 6.911 9.102 1.00 90.56 71 GLN A O 1
ATOM 584 N N . VAL A 1 72 ? 3.089 5.257 10.472 1.00 92.50 72 VAL A N 1
ATOM 585 C CA . VAL A 1 72 ? 4.322 5.915 10.916 1.00 92.50 72 VAL A CA 1
ATOM 586 C C . VAL A 1 72 ? 5.535 5.371 10.182 1.00 92.50 72 VAL A C 1
ATOM 588 O O . VAL A 1 72 ? 6.351 6.160 9.723 1.00 92.50 72 VAL A O 1
ATOM 591 N N . ALA A 1 73 ? 5.680 4.054 10.028 1.00 92.44 73 ALA A N 1
ATOM 592 C CA . ALA A 1 73 ? 6.870 3.509 9.373 1.00 92.44 73 ALA A CA 1
ATOM 593 C C . ALA A 1 73 ? 6.749 3.555 7.840 1.00 92.44 73 ALA A C 1
ATOM 595 O O . ALA A 1 73 ? 7.516 4.258 7.174 1.00 92.44 73 ALA A O 1
ATOM 596 N N . ARG A 1 74 ? 5.765 2.847 7.270 1.00 95.81 74 ARG A N 1
ATOM 597 C CA . ARG A 1 74 ? 5.624 2.673 5.818 1.00 95.81 74 ARG A CA 1
ATOM 598 C C . ARG A 1 74 ? 5.316 3.990 5.118 1.00 95.81 74 ARG A C 1
ATOM 600 O O . ARG A 1 74 ? 6.058 4.381 4.223 1.00 95.81 74 ARG A O 1
ATOM 607 N N . LYS A 1 75 ? 4.290 4.729 5.549 1.00 94.06 75 LYS A N 1
ATOM 608 C CA . LYS A 1 75 ? 3.931 6.005 4.902 1.00 94.06 75 LYS A CA 1
ATOM 609 C C . LYS A 1 75 ? 5.046 7.049 4.959 1.00 94.06 75 LYS A C 1
ATOM 611 O O . LYS A 1 75 ? 5.296 7.707 3.953 1.00 94.06 75 LYS A O 1
ATOM 616 N N . GLN A 1 76 ? 5.762 7.175 6.079 1.00 94.38 76 GLN A N 1
ATOM 617 C CA . GLN A 1 76 ? 6.903 8.101 6.163 1.00 94.38 76 GLN A CA 1
ATOM 618 C C . GLN A 1 76 ? 8.047 7.699 5.234 1.00 94.38 76 GLN A C 1
ATOM 620 O O . GLN A 1 76 ? 8.735 8.567 4.697 1.00 94.38 76 GLN A O 1
ATOM 625 N N . PHE A 1 77 ? 8.254 6.398 5.027 1.00 95.19 77 PHE A N 1
ATOM 626 C CA . PHE A 1 77 ? 9.185 5.918 4.016 1.00 95.19 77 PHE A CA 1
ATOM 627 C C . PHE A 1 77 ? 8.723 6.296 2.603 1.00 95.19 77 PHE A C 1
ATOM 629 O O . PHE A 1 77 ? 9.499 6.903 1.868 1.00 95.19 77 PHE A O 1
ATOM 636 N N . LEU A 1 78 ? 7.470 6.007 2.245 1.00 96.25 78 LEU A N 1
ATOM 637 C CA . LEU A 1 78 ? 6.936 6.268 0.904 1.00 96.25 78 LEU A CA 1
ATOM 638 C C . LEU A 1 78 ? 6.962 7.752 0.523 1.00 96.25 78 LEU A C 1
ATOM 640 O O . LEU A 1 78 ? 7.279 8.078 -0.615 1.00 96.25 78 LEU A O 1
ATOM 644 N N . LEU A 1 79 ? 6.744 8.658 1.482 1.00 95.06 79 LEU A N 1
ATOM 645 C CA . LEU A 1 79 ? 6.890 10.107 1.272 1.00 95.06 79 LEU A CA 1
ATOM 646 C C . LEU A 1 79 ? 8.314 10.532 0.869 1.00 95.06 79 LEU A C 1
ATOM 648 O O . LEU A 1 79 ? 8.502 11.617 0.326 1.00 95.06 79 LEU A O 1
ATOM 652 N N . ARG A 1 80 ? 9.326 9.701 1.142 1.00 95.25 80 ARG A N 1
ATOM 653 C CA . ARG A 1 80 ? 10.728 9.944 0.766 1.00 95.25 80 ARG A CA 1
ATOM 654 C C . ARG A 1 80 ? 11.121 9.266 -0.544 1.00 95.25 80 ARG A C 1
ATOM 656 O O . ARG A 1 80 ? 12.270 9.410 -0.958 1.00 95.25 80 ARG A O 1
ATOM 663 N N . VAL A 1 81 ? 10.214 8.514 -1.168 1.00 96.69 81 VAL A N 1
ATOM 664 C CA . VAL A 1 81 ? 10.428 7.884 -2.472 1.00 96.69 81 VAL A CA 1
ATOM 665 C C . VAL A 1 81 ? 9.881 8.829 -3.548 1.00 96.69 81 VAL A C 1
ATOM 667 O O . VAL A 1 81 ? 8.669 9.042 -3.606 1.00 96.69 81 VAL A O 1
ATOM 670 N N . PRO A 1 82 ? 10.738 9.417 -4.403 1.00 96.38 82 PRO A N 1
ATOM 671 C CA . PRO A 1 82 ? 10.294 10.378 -5.407 1.00 96.38 82 PRO A CA 1
ATOM 672 C C . PRO A 1 82 ? 9.271 9.777 -6.372 1.00 96.38 82 PRO A C 1
ATOM 674 O O . PRO A 1 82 ? 9.477 8.681 -6.898 1.00 96.38 82 PRO A O 1
ATOM 677 N N . GLY A 1 83 ? 8.183 10.513 -6.607 1.00 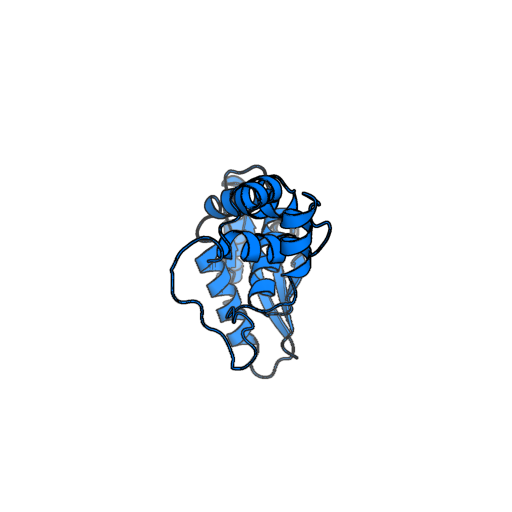96.94 83 GLY A N 1
ATOM 678 C CA . GLY A 1 83 ? 7.151 10.152 -7.579 1.00 96.94 83 GLY A CA 1
ATOM 679 C C . GLY A 1 83 ? 6.409 8.850 -7.266 1.00 96.94 83 GLY A C 1
ATOM 680 O O . GLY A 1 83 ? 5.932 8.200 -8.188 1.00 96.94 83 GLY A O 1
ATOM 681 N N . TYR A 1 84 ? 6.377 8.394 -6.006 1.00 97.88 84 TYR A N 1
ATOM 682 C CA . TYR A 1 84 ? 5.841 7.071 -5.666 1.00 97.88 84 TYR A CA 1
ATOM 683 C C . TYR A 1 84 ? 4.411 6.847 -6.185 1.00 97.88 84 TYR A C 1
ATOM 685 O O . TYR A 1 84 ? 4.143 5.825 -6.815 1.00 97.88 84 TYR A O 1
ATOM 693 N N . GLY A 1 85 ? 3.507 7.806 -5.955 1.00 97.69 85 GLY A N 1
ATOM 694 C CA . GLY A 1 85 ? 2.112 7.705 -6.390 1.00 97.69 85 GLY A CA 1
ATOM 695 C C . GLY A 1 85 ? 1.973 7.741 -7.911 1.00 97.69 85 GLY A C 1
ATOM 696 O O . GLY A 1 85 ? 1.306 6.890 -8.495 1.00 97.69 85 GLY A O 1
ATOM 697 N N . GLU A 1 86 ? 2.669 8.668 -8.565 1.00 98.25 86 GLU A N 1
ATOM 698 C CA . GLU A 1 86 ? 2.673 8.818 -10.021 1.00 98.25 86 GLU A CA 1
ATOM 699 C C . GLU A 1 86 ? 3.234 7.569 -10.712 1.00 98.25 86 GLU A C 1
ATOM 701 O O . GLU A 1 86 ? 2.698 7.106 -11.720 1.00 98.25 86 GLU A O 1
ATOM 706 N N . ASN A 1 87 ? 4.282 6.978 -10.138 1.00 98.25 87 ASN A N 1
ATOM 707 C CA . ASN A 1 87 ? 4.883 5.746 -10.624 1.00 98.25 87 ASN A CA 1
ATOM 708 C C . ASN A 1 87 ? 3.938 4.551 -10.461 1.00 98.25 87 ASN A C 1
ATOM 710 O O . ASN A 1 87 ? 3.831 3.745 -11.384 1.00 98.25 87 ASN A O 1
ATOM 714 N N . LEU A 1 88 ? 3.211 4.445 -9.342 1.00 98.00 88 LEU A N 1
ATOM 715 C CA . LEU A 1 88 ? 2.175 3.421 -9.168 1.00 98.00 88 LEU A CA 1
ATOM 716 C C . LEU A 1 88 ? 1.076 3.538 -10.228 1.00 98.00 88 LEU A C 1
ATOM 718 O O . LEU A 1 88 ? 0.690 2.538 -10.837 1.00 98.00 88 LEU A O 1
ATOM 722 N N . GLU A 1 89 ? 0.586 4.752 -10.482 1.00 98.00 89 GLU A N 1
ATOM 723 C CA . GLU A 1 89 ? -0.405 4.983 -11.532 1.00 98.00 89 GLU A CA 1
ATOM 724 C C . GLU A 1 89 ? 0.132 4.609 -12.914 1.00 98.00 89 GLU A C 1
ATOM 726 O O . GLU A 1 89 ? -0.570 3.963 -13.697 1.00 98.00 89 GLU A O 1
ATOM 731 N N . LEU A 1 90 ? 1.375 4.991 -13.217 1.00 98.00 90 LEU A N 1
ATOM 732 C CA . LEU A 1 90 ? 2.025 4.650 -14.476 1.00 98.00 90 LEU A CA 1
ATOM 733 C C . LEU A 1 90 ? 2.146 3.132 -14.646 1.00 98.00 90 LEU A C 1
ATOM 735 O O . LEU A 1 90 ? 1.808 2.624 -15.715 1.00 98.00 90 LEU A O 1
ATOM 739 N N . MET A 1 91 ? 2.543 2.400 -13.598 1.00 98.06 91 MET A N 1
ATOM 740 C CA . MET A 1 91 ? 2.586 0.934 -13.630 1.00 98.06 91 MET A CA 1
ATOM 741 C C . MET A 1 91 ? 1.226 0.346 -13.999 1.00 98.06 91 MET A C 1
ATOM 743 O O . MET A 1 91 ? 1.137 -0.474 -14.908 1.00 98.06 91 MET A O 1
ATOM 747 N N . VAL A 1 92 ? 0.155 0.785 -13.335 1.00 97.75 92 VAL A N 1
ATOM 748 C CA . VAL A 1 92 ? -1.200 0.285 -13.604 1.00 97.75 92 VAL A CA 1
ATOM 749 C C . VAL A 1 92 ? -1.641 0.606 -15.036 1.00 97.75 92 VAL A C 1
ATOM 751 O O . VAL A 1 92 ? -2.245 -0.239 -15.698 1.00 97.75 92 VAL A O 1
ATOM 754 N N . ARG A 1 93 ? -1.331 1.804 -15.547 1.00 97.31 93 ARG A N 1
ATOM 755 C CA . ARG A 1 93 ? -1.656 2.192 -16.931 1.00 97.31 93 ARG A CA 1
ATOM 756 C C . ARG A 1 93 ? -0.933 1.313 -17.951 1.00 97.31 93 ARG A C 1
ATOM 758 O O . ARG A 1 93 ? -1.588 0.814 -18.865 1.00 97.31 93 ARG A O 1
ATOM 765 N N . LEU A 1 94 ? 0.371 1.088 -17.776 1.00 96.56 94 LEU A N 1
ATOM 766 C CA . LEU A 1 94 ? 1.164 0.208 -18.641 1.00 96.56 94 LEU A CA 1
ATOM 767 C C . LEU A 1 94 ? 0.638 -1.231 -18.596 1.00 96.56 94 LEU A C 1
ATOM 769 O O . LEU A 1 94 ? 0.358 -1.819 -19.638 1.00 96.56 94 LEU A O 1
ATOM 773 N N . ALA A 1 95 ? 0.390 -1.756 -17.393 1.00 96.75 95 ALA A N 1
ATOM 774 C CA . ALA A 1 95 ? -0.130 -3.105 -17.209 1.00 96.75 95 ALA A CA 1
ATOM 775 C C . ALA A 1 95 ? -1.468 -3.314 -17.933 1.00 96.75 95 ALA A C 1
ATOM 777 O O . ALA A 1 95 ? -1.670 -4.357 -18.552 1.00 96.75 95 ALA A O 1
ATOM 778 N N . ARG A 1 96 ? -2.385 -2.339 -17.867 1.00 95.69 96 ARG A N 1
ATOM 779 C CA . ARG A 1 96 ? -3.680 -2.386 -18.569 1.00 95.69 96 ARG A CA 1
ATOM 780 C C . ARG A 1 96 ? -3.520 -2.311 -20.086 1.00 95.69 96 ARG A C 1
ATOM 782 O O . ARG A 1 96 ? -4.236 -3.009 -20.796 1.00 95.69 96 ARG A O 1
ATOM 789 N N . ALA A 1 97 ? -2.606 -1.475 -20.576 1.00 93.44 97 ALA A N 1
ATOM 790 C CA . ALA A 1 97 ? -2.350 -1.333 -22.008 1.00 93.44 97 ALA A CA 1
ATOM 791 C C . ALA A 1 97 ? -1.813 -2.636 -22.627 1.00 93.44 97 ALA A C 1
ATOM 793 O O . ALA A 1 97 ? -2.195 -2.992 -23.737 1.00 93.44 97 ALA A O 1
ATOM 794 N N . GLU A 1 98 ? -0.987 -3.377 -21.888 1.00 91.38 98 GLU A N 1
ATOM 795 C CA . GLU A 1 98 ? -0.461 -4.680 -22.312 1.00 91.38 98 GLU A CA 1
ATOM 796 C C . GLU A 1 98 ? -1.444 -5.847 -22.129 1.00 91.38 98 GLU A C 1
ATOM 798 O O . GLU A 1 98 ? -1.277 -6.899 -22.739 1.00 91.38 98 GLU A O 1
ATOM 803 N N . ALA A 1 99 ? -2.480 -5.687 -21.302 1.00 90.81 99 ALA A N 1
ATOM 804 C CA . ALA A 1 99 ? -3.438 -6.749 -20.980 1.00 90.81 99 ALA A CA 1
ATOM 805 C C . ALA A 1 99 ? -4.407 -7.102 -22.123 1.00 90.81 99 ALA A C 1
ATOM 807 O O . ALA A 1 99 ? -5.221 -8.020 -21.989 1.00 90.81 99 ALA A O 1
ATOM 808 N N . VAL A 1 100 ? -4.374 -6.365 -23.238 1.00 87.06 100 VAL A N 1
ATOM 809 C CA . VAL A 1 100 ? -5.311 -6.548 -24.351 1.00 87.06 100 VAL A CA 1
ATOM 810 C C . VAL A 1 100 ? -5.159 -7.959 -24.924 1.00 87.06 100 VAL A C 1
ATOM 812 O O . VAL A 1 100 ? -4.147 -8.295 -25.529 1.00 87.06 100 VAL A O 1
ATOM 815 N N . ALA A 1 101 ? -6.192 -8.783 -24.722 1.00 83.00 101 ALA A N 1
ATOM 816 C CA . ALA A 1 101 ? -6.225 -10.202 -25.085 1.00 83.00 101 ALA A CA 1
ATOM 817 C C . ALA A 1 101 ? -5.155 -11.087 -24.399 1.00 83.00 101 ALA A C 1
ATOM 819 O O . ALA A 1 101 ? -4.869 -12.184 -24.878 1.00 83.00 101 ALA A O 1
ATOM 820 N N . ALA A 1 102 ? -4.609 -10.663 -23.251 1.00 93.25 102 ALA A N 1
ATOM 821 C CA . ALA A 1 102 ? -3.591 -11.406 -22.508 1.00 93.25 102 ALA A CA 1
ATOM 822 C C . ALA A 1 102 ? -3.991 -11.629 -21.039 1.00 93.25 102 ALA A C 1
ATOM 824 O O . ALA A 1 102 ? -4.311 -10.692 -20.314 1.00 93.25 102 ALA A O 1
ATOM 825 N N . ARG A 1 103 ? -3.913 -12.884 -20.563 1.00 94.31 103 ARG A N 1
ATOM 826 C CA . ARG A 1 103 ? -4.184 -13.236 -19.148 1.00 94.31 103 ARG A CA 1
ATOM 827 C C . ARG A 1 103 ? -3.217 -12.544 -18.186 1.00 94.31 103 ARG A C 1
ATOM 829 O O . ARG A 1 103 ? -3.531 -12.361 -17.010 1.00 94.31 103 ARG A O 1
ATOM 836 N N . ARG A 1 104 ? -2.021 -12.218 -18.678 1.00 96.31 104 ARG A N 1
ATOM 837 C CA . ARG A 1 104 ? -0.941 -11.600 -17.916 1.00 96.31 104 ARG A CA 1
ATOM 838 C C . ARG A 1 104 ? -0.356 -10.425 -18.681 1.00 96.31 104 ARG A C 1
ATOM 840 O O . ARG A 1 104 ? -0.223 -10.510 -19.897 1.00 96.31 104 ARG A O 1
ATOM 847 N N . SER A 1 105 ? 0.042 -9.392 -17.952 1.00 96.69 105 SER A N 1
ATOM 848 C CA . SER A 1 105 ? 0.875 -8.297 -18.460 1.00 96.69 105 SER A CA 1
ATOM 849 C C . SER A 1 105 ? 2.089 -8.088 -17.559 1.00 96.69 105 SER A C 1
ATOM 851 O O . SER A 1 105 ? 2.099 -8.568 -16.418 1.00 96.69 105 SER A O 1
ATOM 853 N N .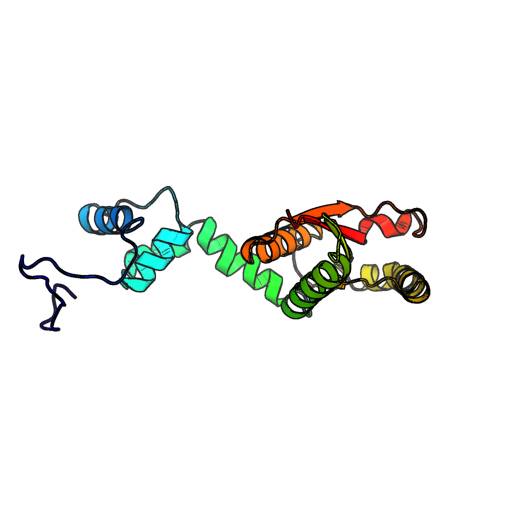 MET A 1 106 ? 3.134 -7.441 -18.081 1.00 95.44 106 MET A N 1
ATOM 854 C CA . MET A 1 106 ? 4.440 -7.370 -17.429 1.00 95.44 106 MET A CA 1
ATOM 855 C C . MET A 1 106 ? 4.970 -5.943 -17.432 1.00 95.44 106 MET A C 1
ATOM 857 O O . MET A 1 106 ? 5.343 -5.406 -18.462 1.00 95.44 106 MET A O 1
ATOM 861 N N . VAL A 1 107 ? 5.103 -5.345 -16.254 1.00 96.62 107 VAL A N 1
ATOM 862 C CA . VAL A 1 107 ? 5.687 -4.008 -16.129 1.00 96.62 107 VAL A CA 1
ATOM 863 C C . VAL A 1 107 ? 7.116 -4.122 -15.629 1.00 96.62 107 VAL A C 1
ATOM 865 O O . VAL A 1 107 ? 7.363 -4.651 -14.543 1.00 96.62 107 VAL A O 1
ATOM 868 N N . LEU A 1 108 ? 8.059 -3.599 -16.410 1.00 95.75 108 LEU A N 1
ATOM 869 C CA . LEU A 1 108 ? 9.456 -3.523 -16.007 1.00 95.75 108 LEU A CA 1
ATOM 870 C C . LEU A 1 108 ? 9.657 -2.363 -15.030 1.00 95.75 108 LEU A C 1
ATOM 872 O O . LEU A 1 108 ? 9.303 -1.216 -15.308 1.00 95.75 108 LEU A O 1
ATOM 876 N N . VAL A 1 109 ? 10.249 -2.667 -13.881 1.00 96.69 109 VAL A N 1
ATOM 877 C CA . VAL A 1 109 ? 10.513 -1.717 -12.806 1.00 96.69 109 VAL A CA 1
ATOM 878 C C . VAL A 1 109 ? 12.007 -1.647 -12.535 1.00 96.69 109 VAL A C 1
ATOM 880 O O . VAL A 1 109 ? 12.664 -2.670 -12.359 1.00 96.69 109 VAL A O 1
ATOM 883 N N . CYS A 1 110 ? 12.539 -0.431 -12.472 1.00 95.56 110 CYS A N 1
ATOM 884 C CA . CYS A 1 110 ? 13.889 -0.146 -12.009 1.00 95.56 110 CYS A CA 1
ATOM 885 C C . CYS A 1 110 ? 13.821 0.471 -10.612 1.00 95.56 110 CYS A C 1
ATOM 887 O O . CYS A 1 110 ? 13.174 1.497 -10.409 1.00 95.56 110 CYS A O 1
ATOM 889 N N . THR A 1 111 ? 14.496 -0.134 -9.644 1.00 95.25 111 THR A N 1
ATOM 890 C CA . THR A 1 111 ? 14.579 0.376 -8.273 1.00 95.25 111 THR A CA 1
ATOM 891 C C . THR A 1 111 ? 16.016 0.731 -7.947 1.00 95.25 111 THR A C 1
ATOM 893 O O . THR A 1 111 ? 16.897 -0.130 -7.992 1.00 95.25 111 THR A O 1
ATOM 896 N N . VAL A 1 112 ? 16.251 1.983 -7.569 1.00 93.62 112 VAL A N 1
ATOM 897 C CA . VAL A 1 112 ? 17.581 2.463 -7.183 1.00 93.62 112 VAL A CA 1
ATOM 898 C C . VAL A 1 112 ? 17.528 3.076 -5.803 1.00 93.62 112 VAL A C 1
ATOM 900 O O . VAL A 1 112 ? 16.674 3.911 -5.528 1.00 93.62 112 VAL A O 1
ATOM 903 N N . ARG A 1 113 ? 18.437 2.658 -4.921 1.00 92.06 113 ARG A N 1
ATOM 904 C CA . ARG A 1 113 ? 18.472 3.164 -3.549 1.00 92.06 113 ARG A CA 1
ATOM 905 C C . ARG A 1 113 ? 19.272 4.456 -3.475 1.00 92.06 113 ARG A C 1
ATOM 907 O O . ARG A 1 113 ? 18.783 5.434 -2.921 1.00 92.06 113 ARG A O 1
ATOM 914 N N . THR A 1 114 ? 20.478 4.472 -4.035 1.00 92.25 114 THR A N 1
ATOM 915 C CA . THR A 1 114 ? 21.384 5.624 -3.946 1.00 92.25 114 THR A CA 1
ATOM 916 C C . THR A 1 114 ? 21.596 6.312 -5.292 1.00 92.25 114 THR A C 1
ATOM 918 O O . THR A 1 114 ? 21.256 5.777 -6.349 1.00 92.25 114 THR A O 1
ATOM 921 N N . GLU A 1 115 ? 22.174 7.512 -5.255 1.00 92.56 115 GLU A N 1
ATOM 922 C CA . GLU A 1 115 ? 22.586 8.235 -6.463 1.00 92.56 115 GLU A CA 1
ATOM 923 C C . GLU A 1 115 ? 23.634 7.445 -7.261 1.00 92.56 115 GLU A C 1
ATOM 925 O O . GLU A 1 115 ? 23.604 7.414 -8.491 1.00 92.56 115 GLU A O 1
ATOM 930 N N . GLU A 1 116 ? 24.528 6.725 -6.579 1.00 90.25 116 GLU A N 1
ATOM 931 C CA . GLU A 1 116 ? 25.514 5.862 -7.231 1.00 90.25 116 GLU A CA 1
ATOM 932 C C . GLU A 1 116 ? 24.842 4.698 -7.969 1.00 90.25 116 GLU A C 1
ATOM 934 O O . GLU A 1 116 ? 25.245 4.363 -9.084 1.00 90.25 116 GLU A O 1
ATOM 939 N N . ASP A 1 117 ? 23.801 4.095 -7.387 1.00 89.94 117 ASP A N 1
ATOM 940 C CA . ASP A 1 117 ? 23.008 3.061 -8.058 1.00 89.94 117 ASP A CA 1
ATOM 941 C C . ASP A 1 117 ? 22.269 3.626 -9.279 1.00 89.94 117 ASP A C 1
ATOM 943 O O . ASP A 1 117 ? 22.247 2.992 -10.337 1.00 89.94 117 ASP A O 1
ATOM 947 N N . ALA A 1 118 ? 21.732 4.845 -9.166 1.00 91.12 118 ALA A N 1
ATOM 948 C CA . ALA A 1 118 ? 21.100 5.546 -10.280 1.00 91.12 118 ALA A CA 1
ATOM 949 C C . ALA A 1 118 ? 22.083 5.804 -11.433 1.00 91.12 118 ALA A C 1
ATOM 951 O O . ALA A 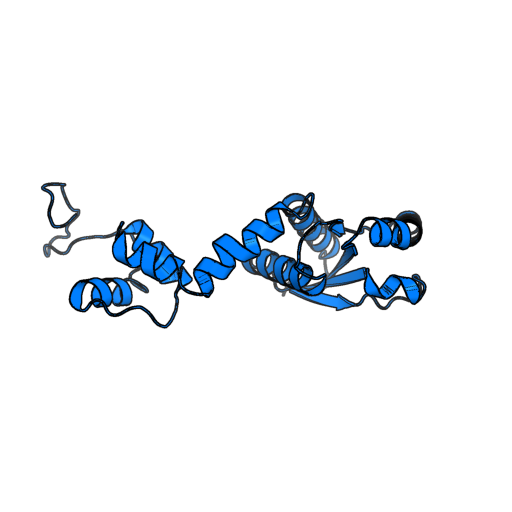1 118 ? 21.735 5.594 -12.597 1.00 91.12 118 ALA A O 1
ATOM 952 N N . ALA A 1 119 ? 23.321 6.196 -11.123 1.00 90.62 119 ALA A N 1
ATOM 953 C CA . ALA A 1 119 ? 24.374 6.356 -12.121 1.00 90.62 119 ALA A CA 1
ATOM 954 C C . ALA A 1 119 ? 24.751 5.014 -12.771 1.00 90.62 119 ALA A C 1
ATOM 956 O O . ALA A 1 119 ? 24.915 4.937 -13.989 1.00 90.62 119 ALA A O 1
ATOM 957 N N . ARG A 1 120 ? 24.833 3.932 -11.986 1.00 87.75 120 ARG A N 1
ATOM 958 C CA . ARG A 1 120 ? 25.154 2.588 -12.496 1.00 87.75 120 ARG A CA 1
ATOM 959 C C . ARG A 1 120 ? 24.090 2.060 -13.449 1.00 87.75 120 ARG A C 1
ATOM 961 O O . ARG A 1 120 ? 24.449 1.446 -14.450 1.00 87.75 120 ARG A O 1
ATOM 968 N N . CYS A 1 121 ? 22.806 2.276 -13.169 1.00 88.56 121 CYS A N 1
ATOM 969 C CA . CYS A 1 121 ? 21.728 1.768 -14.018 1.00 88.56 121 CYS A CA 1
ATOM 970 C C . CYS A 1 121 ? 21.394 2.681 -15.214 1.00 88.56 121 CYS A C 1
ATOM 972 O O . CYS A 1 121 ? 20.575 2.294 -16.047 1.00 88.56 121 CYS A O 1
ATOM 974 N N . ALA A 1 122 ? 21.998 3.871 -15.326 1.00 89.81 122 ALA A N 1
ATOM 975 C CA . ALA A 1 122 ? 21.669 4.851 -16.365 1.00 89.81 122 ALA A CA 1
ATOM 976 C C . ALA A 1 122 ? 21.856 4.300 -17.789 1.00 89.81 122 ALA A C 1
ATOM 978 O O . ALA A 1 122 ? 20.978 4.461 -18.635 1.00 89.81 122 ALA A O 1
ATOM 979 N N . ASP A 1 123 ? 22.958 3.592 -18.044 1.00 87.75 123 ASP A N 1
ATOM 980 C CA . ASP A 1 123 ? 23.217 2.989 -19.358 1.00 87.75 123 ASP A CA 1
ATOM 981 C C . ASP A 1 123 ? 22.220 1.872 -19.691 1.00 87.75 123 ASP A C 1
ATOM 983 O O . ASP A 1 123 ? 21.793 1.740 -20.836 1.00 87.75 123 ASP A O 1
ATOM 987 N N . ALA A 1 124 ? 21.811 1.090 -18.687 1.00 88.25 124 ALA A N 1
ATOM 988 C CA . ALA A 1 124 ? 20.803 0.046 -18.853 1.00 88.25 124 ALA A CA 1
ATOM 989 C C . ALA A 1 124 ? 19.426 0.639 -19.190 1.00 88.25 124 ALA A C 1
ATOM 991 O O . ALA A 1 124 ? 18.736 0.120 -20.062 1.00 88.25 124 ALA A O 1
ATOM 992 N N . LEU A 1 125 ? 19.048 1.751 -18.550 1.00 90.31 125 LEU A N 1
ATOM 993 C CA . LEU A 1 125 ? 17.806 2.464 -18.862 1.00 90.31 125 LEU A CA 1
ATOM 994 C C . LEU A 1 125 ? 17.809 3.004 -20.298 1.00 90.31 125 LEU A C 1
ATOM 996 O O . LEU A 1 125 ? 16.838 2.793 -21.016 1.00 90.31 125 LEU A O 1
ATOM 1000 N N . ARG A 1 126 ? 18.917 3.614 -20.742 1.00 90.62 126 ARG A N 1
ATOM 1001 C CA . ARG A 1 126 ? 19.068 4.098 -22.128 1.00 90.62 126 ARG A CA 1
ATOM 1002 C C . ARG A 1 126 ? 18.965 2.971 -23.158 1.00 90.62 126 ARG A C 1
ATOM 1004 O O . ARG A 1 126 ? 18.386 3.167 -24.220 1.00 90.62 126 ARG A O 1
ATOM 1011 N N . LEU A 1 127 ? 19.522 1.797 -22.852 1.00 88.31 127 LEU A N 1
ATOM 1012 C CA . LEU A 1 127 ? 19.417 0.617 -23.715 1.00 88.31 127 LEU A CA 1
ATOM 1013 C C . LEU A 1 127 ? 17.956 0.160 -23.856 1.00 88.31 127 LEU A C 1
ATOM 1015 O O . LEU A 1 127 ? 17.476 -0.029 -24.969 1.00 88.31 127 LEU A O 1
ATOM 1019 N N . LEU A 1 128 ? 17.242 0.024 -22.736 1.00 89.25 128 LEU A N 1
ATOM 1020 C CA . LEU A 1 128 ? 15.835 -0.389 -22.729 1.00 89.25 128 LEU A CA 1
ATOM 1021 C C . LEU A 1 128 ? 14.941 0.626 -23.454 1.00 89.25 128 LEU A C 1
ATOM 1023 O O . LEU A 1 128 ? 14.041 0.240 -24.198 1.00 89.25 128 LEU A O 1
ATOM 1027 N N . GLU A 1 129 ? 15.225 1.916 -23.291 1.00 89.62 129 GLU A N 1
ATOM 1028 C CA . GLU A 1 129 ? 14.537 2.987 -24.010 1.00 89.62 129 GLU A CA 1
ATOM 1029 C C . GLU A 1 129 ? 14.764 2.891 -25.528 1.00 89.62 129 GLU A C 1
ATOM 1031 O O . GLU A 1 129 ? 13.808 2.987 -26.299 1.00 89.62 129 GLU A O 1
ATOM 1036 N N . ALA A 1 130 ? 15.997 2.615 -25.972 1.00 90.25 130 ALA A N 1
ATOM 1037 C CA . ALA A 1 130 ? 16.305 2.392 -27.387 1.00 90.25 130 ALA A CA 1
ATOM 1038 C C . ALA A 1 130 ? 15.565 1.171 -27.973 1.00 90.25 130 ALA A C 1
ATOM 1040 O O . ALA A 1 130 ? 15.196 1.170 -29.149 1.00 90.25 130 ALA A O 1
ATOM 1041 N N . GLU A 1 131 ? 15.281 0.161 -27.148 1.00 88.69 131 GLU A N 1
ATOM 1042 C CA . GLU A 1 131 ? 14.447 -1.001 -27.491 1.00 88.69 131 GLU A CA 1
ATOM 1043 C C . GLU A 1 131 ? 12.934 -0.726 -27.400 1.00 88.69 131 GLU A C 1
ATOM 1045 O O . GLU A 1 131 ? 12.131 -1.641 -27.587 1.00 88.69 131 GLU A O 1
ATOM 1050 N N . LYS A 1 132 ? 12.525 0.523 -27.133 1.00 88.62 132 LYS A N 1
ATOM 1051 C CA . LYS A 1 132 ? 11.128 0.945 -26.925 1.00 88.62 132 LYS A CA 1
ATOM 1052 C C . LYS A 1 132 ? 10.435 0.222 -25.765 1.00 88.62 132 LYS A C 1
ATOM 1054 O O . LYS A 1 132 ? 9.214 0.071 -25.771 1.00 88.62 132 LYS A O 1
ATOM 1059 N N . ARG A 1 133 ? 11.196 -0.215 -24.760 1.00 88.94 133 ARG A N 1
ATOM 1060 C CA . ARG A 1 133 ? 10.652 -0.842 -23.552 1.00 88.94 133 ARG A CA 1
ATOM 1061 C C . ARG A 1 133 ? 10.338 0.221 -22.512 1.00 88.94 133 ARG A C 1
ATOM 1063 O O . ARG A 1 133 ? 11.202 1.006 -22.129 1.00 88.94 133 ARG A O 1
ATOM 1070 N N . SER A 1 134 ? 9.101 0.232 -22.029 1.00 92.69 134 SER A N 1
ATOM 1071 C CA . SER A 1 134 ? 8.706 1.107 -20.927 1.00 92.69 134 SER A CA 1
ATOM 1072 C C . SER A 1 134 ? 9.253 0.574 -19.602 1.00 92.69 134 SER A C 1
ATOM 1074 O O . SER A 1 134 ? 9.084 -0.599 -19.281 1.00 92.69 134 SER A O 1
ATOM 1076 N N . VAL A 1 135 ? 9.900 1.447 -18.828 1.00 95.12 135 VAL A N 1
ATOM 1077 C CA . VAL A 1 135 ? 10.433 1.131 -17.497 1.00 95.12 135 VAL A CA 1
ATOM 1078 C C . VAL A 1 135 ? 9.900 2.145 -16.502 1.00 95.12 135 VAL A C 1
ATOM 1080 O O . VAL A 1 135 ? 10.055 3.348 -16.703 1.00 95.12 135 VAL A O 1
ATOM 1083 N N . VAL A 1 136 ? 9.319 1.671 -15.402 1.00 97.38 136 VAL A N 1
ATOM 1084 C CA . VAL A 1 136 ? 8.950 2.539 -14.280 1.00 97.38 136 VAL A CA 1
ATOM 1085 C C . VAL A 1 136 ? 10.102 2.582 -13.290 1.00 97.38 136 VAL A C 1
ATOM 1087 O O . VAL A 1 136 ? 10.551 1.547 -12.803 1.00 97.38 136 VAL A O 1
ATOM 1090 N N . LYS A 1 137 ? 10.604 3.779 -12.988 1.00 96.25 137 LYS A N 1
ATOM 1091 C CA . LYS A 1 137 ? 11.738 3.957 -12.080 1.00 96.25 137 LYS A CA 1
ATOM 1092 C C . LYS A 1 137 ? 11.268 4.454 -10.718 1.00 96.25 137 LYS A C 1
ATOM 1094 O O . LYS A 1 137 ? 10.675 5.523 -10.636 1.00 96.25 137 LYS A O 1
ATOM 1099 N N . PHE A 1 138 ? 11.644 3.751 -9.655 1.00 97.25 138 PHE A N 1
ATOM 1100 C CA . PHE A 1 138 ? 11.542 4.247 -8.286 1.00 97.25 138 PHE A CA 1
ATOM 1101 C C . PHE A 1 138 ? 12.917 4.593 -7.716 1.00 97.25 138 PHE A C 1
ATOM 1103 O O . PHE A 1 138 ? 13.876 3.824 -7.834 1.00 97.25 138 PHE A O 1
ATOM 1110 N N . GLY A 1 139 ? 12.977 5.733 -7.034 1.00 94.69 139 GLY A N 1
ATOM 1111 C CA . GLY A 1 139 ? 14.189 6.246 -6.413 1.00 94.69 139 GLY A CA 1
ATOM 1112 C C . GLY A 1 139 ? 15.017 7.169 -7.316 1.00 94.69 139 GLY A C 1
ATOM 1113 O O . GLY A 1 139 ? 14.631 7.454 -8.455 1.00 94.69 139 GLY A O 1
ATOM 1114 N N . PRO A 1 140 ? 16.180 7.629 -6.830 1.00 95.38 140 PRO A N 1
ATOM 1115 C CA . PRO A 1 140 ? 16.805 7.253 -5.555 1.00 95.38 140 PRO A CA 1
ATOM 1116 C C . PRO A 1 140 ? 16.048 7.762 -4.320 1.00 95.38 140 PRO A C 1
ATOM 1118 O O . PRO A 1 140 ? 15.287 8.722 -4.407 1.00 95.38 140 PRO A O 1
ATOM 1121 N N . TRP A 1 141 ? 16.225 7.108 -3.165 1.00 94.62 141 TRP A N 1
ATOM 1122 C CA . TRP A 1 141 ? 15.630 7.541 -1.892 1.00 94.62 141 TRP A CA 1
ATOM 1123 C C . TRP A 1 141 ? 16.644 7.500 -0.750 1.00 94.62 141 TRP A C 1
ATOM 1125 O O . TRP A 1 141 ? 17.480 6.606 -0.642 1.00 94.62 141 TRP A O 1
ATOM 1135 N N . LYS A 1 142 ? 16.528 8.446 0.185 1.00 88.38 142 LYS A N 1
ATOM 1136 C CA . LYS A 1 142 ? 17.409 8.523 1.358 1.00 88.38 142 LYS A CA 1
ATOM 1137 C C . LYS A 1 142 ? 16.684 8.064 2.621 1.00 88.38 142 LYS A C 1
ATOM 1139 O O . LYS A 1 142 ? 16.252 8.868 3.447 1.00 88.38 142 LYS A O 1
ATOM 1144 N N . ALA A 1 143 ? 16.533 6.749 2.764 1.00 89.75 143 ALA A N 1
ATOM 1145 C CA . ALA A 1 143 ? 15.908 6.128 3.931 1.00 89.75 143 ALA A CA 1
ATOM 1146 C C . ALA A 1 143 ? 16.526 4.755 4.259 1.00 89.75 143 ALA A C 1
ATOM 1148 O O . ALA A 1 143 ? 17.295 4.198 3.474 1.00 89.75 143 ALA A O 1
ATOM 1149 N N . ALA A 1 144 ? 16.205 4.236 5.448 1.00 92.25 144 ALA A N 1
ATOM 1150 C CA . ALA A 1 144 ? 16.674 2.934 5.923 1.00 92.25 144 ALA A CA 1
ATOM 1151 C C . ALA A 1 144 ? 16.117 1.722 5.137 1.00 92.25 144 ALA A C 1
ATOM 1153 O O . ALA A 1 144 ? 16.894 0.783 4.936 1.00 92.25 144 ALA A O 1
ATOM 1154 N N . PRO A 1 145 ? 14.846 1.715 4.671 1.00 93.69 145 PRO A N 1
ATOM 1155 C CA . PRO A 1 145 ? 14.294 0.585 3.923 1.00 93.69 145 PRO A CA 1
ATOM 1156 C C . PRO A 1 145 ? 15.069 0.260 2.643 1.00 93.69 145 PRO A C 1
ATOM 1158 O O . PRO A 1 145 ? 15.586 1.145 1.949 1.00 93.69 145 PRO A O 1
ATOM 1161 N N . GLN A 1 146 ? 15.159 -1.035 2.363 1.00 93.88 146 GLN A N 1
ATOM 1162 C CA . GLN A 1 146 ? 15.861 -1.627 1.234 1.00 93.88 146 GLN A CA 1
ATOM 1163 C C . GLN A 1 146 ? 14.954 -1.753 0.008 1.00 93.88 146 GLN A C 1
ATOM 1165 O O . GLN A 1 146 ? 13.744 -1.550 0.064 1.00 93.88 146 GLN A O 1
ATOM 1170 N N . VAL A 1 147 ? 15.552 -2.142 -1.120 1.00 94.31 147 VAL A N 1
ATOM 1171 C CA . VAL A 1 147 ? 14.836 -2.380 -2.382 1.00 94.31 147 VAL A CA 1
ATOM 1172 C C . VAL A 1 147 ? 13.665 -3.347 -2.198 1.00 94.31 147 VAL A C 1
ATOM 1174 O O . VAL A 1 147 ? 12.569 -3.072 -2.673 1.00 94.31 147 VAL A O 1
ATOM 1177 N N . LYS A 1 148 ? 13.863 -4.445 -1.457 1.00 94.81 148 LYS A N 1
ATOM 1178 C CA . LYS A 1 148 ? 12.791 -5.413 -1.196 1.00 94.81 148 LYS A CA 1
ATOM 1179 C C . LYS A 1 148 ? 11.608 -4.778 -0.458 1.00 94.81 148 LYS A C 1
ATOM 1181 O O . LYS A 1 148 ? 10.473 -5.028 -0.842 1.00 94.81 148 LYS A O 1
ATOM 1186 N N . ASP A 1 149 ? 11.875 -3.933 0.536 1.00 96.00 149 ASP A N 1
ATOM 1187 C CA . ASP A 1 149 ? 10.825 -3.255 1.304 1.00 96.00 149 ASP A CA 1
ATOM 1188 C C . ASP A 1 149 ? 9.985 -2.344 0.399 1.00 96.00 149 ASP A C 1
ATOM 1190 O O . ASP A 1 149 ? 8.760 -2.318 0.504 1.00 96.00 149 ASP A O 1
ATOM 1194 N N . LEU A 1 150 ? 10.626 -1.641 -0.543 1.00 97.31 150 LEU A N 1
ATOM 1195 C CA . LEU A 1 150 ? 9.922 -0.850 -1.551 1.00 97.31 150 LEU A CA 1
ATOM 1196 C C . LEU A 1 150 ? 9.061 -1.723 -2.472 1.00 97.31 150 LEU A C 1
ATOM 1198 O O . LEU A 1 150 ? 7.907 -1.386 -2.717 1.00 97.31 150 LEU A O 1
ATOM 1202 N N . LEU A 1 151 ? 9.606 -2.828 -2.987 1.00 97.56 151 LEU A N 1
ATOM 1203 C CA . LEU A 1 151 ? 8.874 -3.729 -3.883 1.00 97.56 151 LEU A CA 1
ATOM 1204 C C . LEU A 1 151 ? 7.646 -4.335 -3.193 1.00 97.56 151 LEU A C 1
ATOM 1206 O O . LEU A 1 151 ? 6.574 -4.405 -3.796 1.00 97.56 151 LEU A O 1
ATOM 1210 N N . ASP A 1 152 ? 7.782 -4.708 -1.918 1.00 97.69 152 ASP A N 1
ATOM 1211 C CA . ASP A 1 152 ? 6.669 -5.171 -1.092 1.00 97.69 152 ASP A CA 1
ATOM 1212 C C . ASP A 1 152 ? 5.623 -4.058 -0.898 1.00 97.69 152 ASP A C 1
ATOM 1214 O O . ASP A 1 152 ? 4.431 -4.325 -1.047 1.00 97.69 152 ASP A O 1
ATOM 1218 N N . CYS A 1 153 ? 6.034 -2.800 -0.677 1.00 97.69 153 CYS A N 1
ATOM 1219 C CA . CYS A 1 153 ? 5.102 -1.665 -0.613 1.00 97.69 153 CYS A CA 1
ATOM 1220 C C . CYS A 1 153 ? 4.333 -1.463 -1.926 1.00 97.69 153 CYS A C 1
ATOM 1222 O O . CYS A 1 153 ? 3.109 -1.335 -1.902 1.00 97.69 153 CYS A O 1
ATOM 1224 N N . VAL A 1 154 ? 5.034 -1.483 -3.064 1.00 98.25 154 VAL A N 1
ATOM 1225 C CA . VAL A 1 154 ? 4.431 -1.339 -4.398 1.00 98.25 154 VAL A CA 1
ATOM 1226 C C . VAL A 1 154 ? 3.417 -2.457 -4.642 1.00 98.25 154 VAL A C 1
ATOM 1228 O O . VAL A 1 154 ? 2.284 -2.198 -5.050 1.00 98.25 154 VAL A O 1
ATOM 1231 N N . LYS A 1 155 ? 3.785 -3.706 -4.329 1.00 98.50 155 LYS A N 1
ATOM 1232 C CA . LYS A 1 155 ? 2.883 -4.860 -4.413 1.00 98.50 155 LYS A CA 1
ATOM 1233 C C . LYS A 1 155 ? 1.652 -4.678 -3.525 1.00 98.50 155 LYS A C 1
ATOM 1235 O O . LYS A 1 155 ? 0.540 -4.933 -3.989 1.00 98.50 155 LYS A O 1
ATOM 1240 N N . MET A 1 156 ? 1.837 -4.265 -2.269 1.00 97.31 156 MET A N 1
ATOM 1241 C CA . MET A 1 156 ? 0.741 -4.033 -1.323 1.00 97.31 156 MET A CA 1
ATOM 1242 C C . MET A 1 156 ? -0.243 -2.989 -1.854 1.00 97.31 156 MET A C 1
ATOM 1244 O O . MET A 1 156 ? -1.443 -3.252 -1.865 1.00 97.31 156 MET A O 1
ATOM 1248 N N . ASP A 1 157 ? 0.245 -1.851 -2.350 1.00 98.06 157 ASP A N 1
ATOM 1249 C CA . ASP A 1 157 ? -0.616 -0.755 -2.807 1.00 98.06 157 ASP A CA 1
ATOM 1250 C C . ASP A 1 157 ? -1.332 -1.075 -4.124 1.00 98.06 157 ASP A C 1
ATOM 1252 O O . ASP A 1 157 ? -2.500 -0.726 -4.289 1.00 98.06 157 ASP A O 1
ATOM 1256 N N . ILE A 1 158 ? -0.688 -1.800 -5.043 1.00 98.19 158 ILE A N 1
ATOM 1257 C CA . ILE A 1 158 ? -1.353 -2.317 -6.248 1.00 98.19 158 ILE A CA 1
ATOM 1258 C C . ILE A 1 158 ? -2.422 -3.353 -5.865 1.00 98.19 158 ILE A C 1
ATOM 1260 O O . ILE A 1 158 ? -3.537 -3.316 -6.383 1.00 98.19 158 ILE A O 1
ATOM 1264 N N . THR A 1 159 ? -2.126 -4.245 -4.917 1.00 97.94 159 THR A N 1
ATOM 1265 C CA . THR A 1 159 ? -3.099 -5.242 -4.435 1.00 97.94 159 THR A CA 1
ATOM 1266 C C . THR A 1 159 ? -4.291 -4.570 -3.753 1.00 97.94 159 THR A C 1
ATOM 1268 O O . THR A 1 159 ? -5.432 -4.978 -3.960 1.00 97.94 159 THR A O 1
ATOM 1271 N N . ALA A 1 160 ? -4.058 -3.493 -2.998 1.00 95.94 160 ALA A N 1
ATOM 1272 C CA . ALA A 1 160 ? -5.112 -2.715 -2.350 1.00 95.94 160 ALA A CA 1
ATOM 1273 C C . ALA A 1 160 ? -6.068 -2.038 -3.351 1.00 95.94 160 ALA A C 1
ATOM 1275 O O . ALA A 1 160 ? -7.217 -1.770 -3.008 1.00 95.94 160 ALA A O 1
ATOM 1276 N N . GLN A 1 161 ? -5.632 -1.809 -4.596 1.00 96.44 161 GLN A N 1
ATOM 1277 C CA . GLN A 1 161 ? -6.488 -1.339 -5.694 1.00 96.44 161 GLN A CA 1
ATOM 1278 C C . GLN A 1 161 ? -7.316 -2.462 -6.350 1.00 96.44 161 GLN A C 1
ATOM 1280 O O . GLN A 1 161 ? -8.096 -2.189 -7.261 1.00 96.44 161 GLN A O 1
ATOM 1285 N N . GLY A 1 162 ? -7.161 -3.715 -5.909 1.00 96.56 162 GLY A N 1
ATOM 1286 C CA . GLY A 1 162 ? -7.912 -4.871 -6.405 1.00 96.56 162 GLY A CA 1
ATOM 1287 C C . GLY A 1 162 ? -7.210 -5.691 -7.490 1.00 96.56 162 GLY A C 1
ATOM 1288 O O . GLY A 1 162 ? -7.831 -6.588 -8.054 1.00 96.56 162 GLY A O 1
ATOM 1289 N N . TYR A 1 163 ? -5.935 -5.424 -7.795 1.00 97.25 163 TYR A N 1
ATOM 1290 C CA . TYR A 1 163 ? -5.180 -6.219 -8.770 1.00 97.25 163 TYR A CA 1
ATOM 1291 C C . TYR A 1 163 ? -4.502 -7.431 -8.135 1.00 97.25 163 TYR A C 1
ATOM 1293 O O . TYR A 1 163 ? -3.964 -7.356 -7.031 1.00 97.25 163 TYR A O 1
ATOM 1301 N N . GLN A 1 164 ? -4.422 -8.530 -8.886 1.00 97.62 164 GLN A N 1
ATOM 1302 C CA . GLN A 1 164 ? -3.553 -9.650 -8.549 1.00 97.62 164 GLN A CA 1
ATOM 1303 C C . GLN A 1 164 ? -2.174 -9.436 -9.181 1.00 97.62 164 GLN A C 1
ATOM 1305 O O . GLN A 1 164 ? -2.041 -9.430 -10.405 1.00 97.62 164 GLN A O 1
ATOM 1310 N N . VAL A 1 165 ? -1.143 -9.272 -8.347 1.00 97.88 165 VAL A N 1
ATOM 1311 C CA . VAL A 1 165 ? 0.220 -8.982 -8.808 1.00 97.88 165 VAL A CA 1
ATOM 1312 C C . VAL A 1 165 ? 1.283 -9.702 -7.974 1.00 97.88 165 VAL A C 1
ATOM 1314 O O . VAL A 1 165 ? 1.157 -9.871 -6.757 1.00 97.88 165 VAL A O 1
ATOM 1317 N N . TYR A 1 166 ? 2.365 -10.109 -8.629 1.00 97.69 166 TYR A N 1
ATOM 1318 C CA . TYR A 1 166 ? 3.617 -10.504 -7.986 1.00 97.69 166 TYR A CA 1
ATOM 1319 C C . TYR A 1 166 ? 4.797 -9.884 -8.734 1.00 97.69 166 TYR A C 1
ATOM 1321 O O . TYR A 1 166 ? 4.625 -9.353 -9.829 1.00 97.69 166 TYR A O 1
ATOM 1329 N N . TYR A 1 167 ? 5.987 -9.927 -8.141 1.00 97.19 167 TYR A N 1
ATOM 1330 C CA . TYR A 1 167 ? 7.198 -9.454 -8.795 1.00 97.19 167 TYR A CA 1
ATOM 1331 C C . TYR A 1 167 ? 8.304 -10.500 -8.714 1.00 97.19 167 TYR A C 1
ATOM 1333 O O . TYR A 1 167 ? 8.357 -11.295 -7.773 1.00 97.19 167 TYR A O 1
ATOM 1341 N N . GLU A 1 168 ? 9.195 -10.475 -9.696 1.00 94.94 168 GLU A N 1
ATOM 1342 C CA . GLU A 1 168 ? 10.368 -11.341 -9.777 1.00 94.94 168 GLU A CA 1
ATOM 1343 C C . GLU A 1 168 ? 11.584 -10.557 -10.297 1.00 94.94 168 GLU A C 1
ATOM 1345 O O . GLU A 1 168 ? 11.408 -9.530 -10.961 1.00 94.94 168 GLU A O 1
ATOM 1350 N N . PRO A 1 169 ? 12.825 -10.972 -9.973 1.00 92.19 169 PRO A N 1
ATOM 1351 C CA . PRO A 1 169 ? 14.018 -10.369 -10.561 1.00 92.19 169 PRO A CA 1
ATOM 1352 C C . PRO A 1 169 ? 13.977 -10.455 -12.088 1.00 92.19 169 PRO A C 1
ATOM 1354 O O . PRO A 1 169 ? 13.622 -11.493 -12.645 1.00 92.19 169 PRO A O 1
ATOM 1357 N N . TYR A 1 170 ? 14.369 -9.381 -12.767 1.00 87.12 170 TYR A N 1
ATOM 1358 C CA . TYR A 1 170 ? 14.401 -9.365 -14.224 1.00 87.12 170 TYR A CA 1
ATOM 1359 C C . TYR A 1 170 ? 15.477 -10.320 -14.758 1.00 87.12 170 TYR A C 1
ATOM 1361 O O . TYR A 1 170 ? 16.642 -10.228 -14.367 1.00 87.12 170 TYR A O 1
ATOM 1369 N N . SER A 1 171 ? 15.097 -11.219 -15.670 1.00 73.75 171 SER A N 1
ATOM 1370 C CA . SER A 1 171 ? 15.953 -12.330 -16.112 1.00 73.75 171 SER A CA 1
ATOM 1371 C C . SER A 1 171 ? 16.277 -12.353 -17.611 1.00 73.75 171 SER A C 1
ATOM 1373 O O . SER A 1 171 ? 16.831 -13.345 -18.090 1.00 73.75 171 SER A O 1
ATOM 1375 N N . GLU A 1 172 ? 15.939 -11.321 -18.392 1.00 68.56 172 GLU A N 1
ATOM 1376 C CA . GLU A 1 172 ? 16.236 -11.355 -19.830 1.00 68.56 172 GLU A CA 1
ATOM 1377 C C . GLU A 1 172 ? 17.700 -11.049 -20.170 1.00 68.56 172 GLU A C 1
ATOM 1379 O O . GLU A 1 172 ? 18.380 -10.248 -19.528 1.00 68.56 172 GLU A O 1
ATOM 1384 N N . ARG A 1 173 ? 18.159 -11.655 -21.273 1.00 61.53 173 ARG A N 1
ATOM 1385 C CA . ARG A 1 173 ? 19.540 -11.590 -21.779 1.00 61.53 173 ARG A CA 1
ATOM 1386 C C . ARG A 1 173 ? 19.989 -10.204 -22.258 1.00 61.53 173 ARG A C 1
ATOM 1388 O O . ARG A 1 173 ? 21.181 -10.018 -22.486 1.00 61.53 173 ARG A O 1
ATOM 1395 N N . THR A 1 174 ? 19.069 -9.260 -22.443 1.00 62.97 174 THR A N 1
ATOM 1396 C CA . THR A 1 174 ? 19.354 -7.905 -22.946 1.00 62.97 174 THR A CA 1
ATOM 1397 C C . THR A 1 174 ? 20.149 -7.062 -21.956 1.00 62.97 174 THR A C 1
ATOM 1399 O O . THR A 1 174 ? 20.954 -6.225 -22.362 1.00 62.97 174 THR A O 1
ATOM 1402 N N . LEU A 1 175 ? 20.007 -7.319 -20.654 1.00 65.00 175 LEU A N 1
ATOM 1403 C CA . LEU A 1 175 ? 20.800 -6.643 -19.635 1.00 65.00 175 LEU A CA 1
ATOM 1404 C C . LEU A 1 175 ? 21.997 -7.494 -19.210 1.00 65.00 175 LEU A C 1
ATOM 1406 O O . LEU A 1 175 ? 21.913 -8.705 -19.019 1.00 65.00 175 LEU A O 1
ATOM 1410 N N . ARG A 1 176 ? 23.144 -6.833 -19.022 1.00 63.09 176 ARG A N 1
ATOM 1411 C CA . ARG A 1 176 ? 24.319 -7.474 -18.418 1.00 63.09 176 ARG A CA 1
ATOM 1412 C C . ARG A 1 176 ? 23.993 -7.897 -16.987 1.00 63.09 176 ARG A C 1
ATOM 1414 O O . ARG A 1 176 ? 23.350 -7.145 -16.260 1.00 63.09 176 ARG A O 1
ATOM 1421 N N . ALA A 1 177 ? 24.579 -9.012 -16.548 1.00 66.62 177 ALA A N 1
ATOM 1422 C CA . ALA A 1 177 ? 24.360 -9.570 -15.211 1.00 66.62 177 ALA A CA 1
ATOM 1423 C C . ALA A 1 177 ? 24.556 -8.570 -14.059 1.00 66.62 177 ALA A C 1
ATOM 1425 O O . ALA A 1 177 ? 23.845 -8.620 -13.060 1.00 66.62 177 ALA A O 1
ATOM 1426 N N . LYS A 1 178 ? 25.467 -7.603 -14.231 1.00 69.75 178 LYS A N 1
ATOM 1427 C CA . LYS A 1 178 ? 25.731 -6.536 -13.253 1.00 69.75 178 LYS A CA 1
ATOM 1428 C C . LYS A 1 178 ? 24.555 -5.578 -13.008 1.00 69.75 178 LYS A C 1
ATOM 1430 O O . LYS A 1 178 ? 24.619 -4.799 -12.066 1.00 69.75 178 LYS A O 1
ATOM 1435 N N . TYR A 1 179 ? 23.528 -5.588 -13.859 1.00 70.12 179 TYR A N 1
ATOM 1436 C CA . TYR A 1 179 ? 22.354 -4.725 -13.729 1.00 70.12 179 TYR A CA 1
ATOM 1437 C C . TYR A 1 179 ? 21.144 -5.444 -13.121 1.00 70.12 179 TYR A C 1
ATOM 1439 O O . TYR A 1 179 ? 20.236 -4.767 -12.653 1.00 70.12 179 TYR A O 1
ATOM 1447 N N . PHE A 1 180 ? 21.123 -6.782 -13.065 1.00 68.44 180 PHE A N 1
ATOM 1448 C CA . PHE A 1 180 ? 19.946 -7.546 -12.620 1.00 68.44 180 PHE A CA 1
ATOM 1449 C C . PHE A 1 180 ? 19.504 -7.245 -11.183 1.00 68.44 180 PHE A C 1
ATOM 1451 O O . PHE A 1 180 ? 18.337 -7.425 -10.860 1.00 68.44 180 PHE A O 1
ATOM 1458 N N . SER A 1 181 ? 20.391 -6.726 -10.332 1.00 81.31 181 SER A N 1
ATOM 1459 C CA . SER A 1 181 ? 20.042 -6.322 -8.964 1.00 81.31 181 SER A CA 1
ATOM 1460 C C . SER A 1 181 ? 19.132 -5.091 -8.878 1.00 81.31 181 SER A C 1
ATOM 1462 O O . SER A 1 181 ? 18.661 -4.779 -7.790 1.00 81.31 181 SER A O 1
ATOM 1464 N N . TYR A 1 182 ? 18.917 -4.373 -9.986 1.00 89.62 182 TYR A N 1
ATOM 1465 C CA . TYR A 1 182 ? 18.136 -3.130 -10.018 1.00 89.62 182 TYR A CA 1
ATOM 1466 C C . TYR A 1 182 ? 16.804 -3.260 -10.756 1.00 89.62 182 TYR A C 1
ATOM 1468 O O . TYR A 1 182 ? 15.966 -2.369 -10.635 1.00 89.62 182 TYR A O 1
ATOM 1476 N N . PHE A 1 183 ? 16.609 -4.329 -11.531 1.00 93.62 183 PHE A N 1
ATOM 1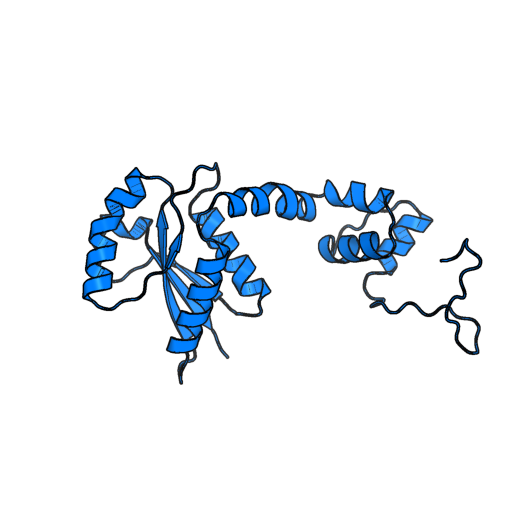477 C CA . PHE A 1 183 ? 15.454 -4.484 -12.411 1.00 93.62 183 PHE A CA 1
ATOM 1478 C C . PHE A 1 183 ? 14.582 -5.658 -11.974 1.00 93.62 183 PHE A C 1
ATOM 1480 O O . PHE A 1 183 ? 15.074 -6.753 -11.698 1.00 93.62 183 PHE A O 1
ATOM 1487 N N . TYR A 1 184 ? 13.276 -5.423 -11.958 1.00 95.50 184 TYR A N 1
ATOM 1488 C CA . TYR A 1 184 ? 12.259 -6.371 -11.527 1.00 95.50 184 TYR A CA 1
ATOM 1489 C C . TYR A 1 184 ? 11.082 -6.339 -12.494 1.00 95.50 184 TYR A C 1
ATOM 1491 O O . TYR A 1 184 ? 10.710 -5.278 -12.990 1.00 95.50 184 TYR A O 1
ATOM 1499 N N . THR A 1 185 ? 10.468 -7.491 -12.729 1.00 95.94 185 THR A N 1
ATOM 1500 C CA . THR A 1 185 ? 9.242 -7.596 -13.520 1.00 95.94 185 THR A CA 1
ATOM 1501 C C . THR A 1 185 ? 8.059 -7.721 -12.576 1.00 95.94 185 THR A C 1
ATOM 1503 O O . THR A 1 185 ? 8.008 -8.659 -11.784 1.00 95.94 185 THR A O 1
ATOM 1506 N N . PHE A 1 186 ? 7.098 -6.802 -12.667 1.00 97.88 186 PHE A N 1
ATOM 1507 C CA . PHE A 1 186 ? 5.795 -6.939 -12.018 1.00 97.88 186 PHE A CA 1
ATOM 1508 C C . PHE A 1 186 ? 4.819 -7.613 -12.974 1.00 97.88 186 PHE A C 1
ATOM 1510 O O . PHE A 1 186 ? 4.515 -7.076 -14.038 1.00 97.88 186 PHE A O 1
ATOM 1517 N N . VAL A 1 187 ? 4.316 -8.780 -12.583 1.00 97.56 187 VAL A N 1
ATOM 1518 C CA . VAL A 1 187 ? 3.395 -9.588 -13.381 1.00 97.56 187 VAL A CA 1
ATOM 1519 C C . VAL A 1 187 ? 1.984 -9.430 -12.833 1.00 97.56 187 VAL A C 1
ATOM 1521 O O . VAL A 1 187 ? 1.692 -9.851 -11.711 1.00 97.56 187 VAL A O 1
ATOM 1524 N N . PHE A 1 188 ? 1.108 -8.841 -13.641 1.00 98.12 188 PHE A N 1
ATOM 1525 C CA . PHE A 1 188 ? -0.315 -8.687 -13.343 1.00 98.12 188 PHE A CA 1
ATOM 1526 C C . PHE A 1 188 ? -1.092 -9.882 -13.896 1.00 98.12 188 PHE A C 1
ATOM 1528 O O . PHE A 1 188 ? -0.776 -10.378 -14.977 1.00 98.12 188 PHE A O 1
ATOM 1535 N N . ILE A 1 189 ? -2.110 -10.343 -13.167 1.00 97.75 189 ILE A N 1
ATOM 1536 C CA . ILE A 1 189 ? -3.009 -11.432 -13.572 1.00 97.75 189 ILE A CA 1
ATOM 1537 C C . ILE A 1 189 ? -4.440 -10.883 -13.620 1.00 97.75 189 ILE A C 1
ATOM 1539 O O . ILE A 1 189 ? -4.912 -10.314 -12.637 1.00 97.75 189 ILE A O 1
ATOM 1543 N N . TRP A 1 190 ? -5.113 -11.043 -14.762 1.00 95.19 190 TRP A N 1
ATOM 1544 C CA . TRP A 1 190 ? -6.379 -10.353 -15.059 1.00 95.19 190 TRP A CA 1
ATOM 1545 C C . TRP A 1 190 ? -7.641 -11.216 -14.891 1.00 95.19 190 TRP A C 1
ATOM 1547 O O . TRP A 1 190 ? -8.706 -10.679 -14.599 1.00 95.19 190 TRP A O 1
ATOM 1557 N N . TRP A 1 191 ? -7.528 -12.533 -15.073 1.00 90.06 191 TRP A N 1
ATOM 1558 C CA . TRP A 1 191 ? -8.553 -13.561 -14.825 1.00 90.06 191 TRP A CA 1
ATOM 1559 C C . TRP A 1 191 ? -7.862 -14.909 -14.627 1.00 90.06 191 TRP A C 1
ATOM 1561 O O . TRP A 1 191 ? -6.611 -14.940 -14.707 1.00 90.06 191 TRP A O 1
#